Protein AF-A0A1F6EEG6-F1 (afdb_monomer_lite)

Foldseek 3Di:
DLVVVVVVLVVVQVPDDDPVVVLSVLVNVLSVLVVVLVVVLVVVVVVVVVVCVVVVNDAPFAQPDPVSLLVLLLVLLLNLLSVLVSVLSVLVNLLSVQVPDDDPDPSVVLSVLSVVLNVLSVVLSVVSNVVDPVSLVVVLVSLVSVLVSQLVSCVVQVNVLSNVLSVLSNVLSCQSRVPPSTPVSSCCNSVPSVVVSVVSVVCVVLADDPCVVVLVVLVVVLVVLLVVLLVQLVVLVVVQVPDLQDDPVSLVSNVVSLVSNVVSLVVSVVSLVVSLVVLVSYDDTPVSVLVNVVSVLVNVLSVLVNVLSVLVNVLSVLSNPDDSVDDDPVSVVVNVVSVVVSVVSVVVSVVSVVVSVVVVVVD

pLDDT: mean 73.33, std 17.27, range [27.5, 94.56]

Sequence (363 aa):
MLVAGFGYALAEVLTNPTNLFWVNVAMIVSNLSWVALGGFLIALFVKWRQKEDAENGQPKPIPDSPEDVDRMARQRNWILGFVLVIETIGSIEPWFLNNYTAGLTLINIAVIFDLLVHVAFAYIIFELFRGRKNVLPLLFYSVLVYAGGWILFNLLREHWVGALVALMLGSYFIYAIKAPLTRRNYRIAHFVLLPAYIILLSTYPLFDNGNIPELTKQENLAEQQFLNESGALNGAYVLFLQREAPGKREFDEIRSSIARRETKIAEIVSLVEQLQEEYKKQLPTVAQKKTLERMRYFLQIMQVHRAQAAKLEEMVAYAEKLNFNVLTDKQISDLQTLKEEIDAFNARITEIQFEQSKANVNE

Radius of gyration: 31.53 Å; chains: 1; bounding box: 67×41×102 Å

Organism: NCBI:txid1798505

Secondary structure (DSSP, 8-state):
-HHHHHHHHHHHHHH--STHHHHHHHHHHHHHHHHHHHHHHHHHHHHHHHHHHHTTT---SS-SSHHHHHHHHHHHHHHHHHHHHHHHHHTHHHHHHHTTT-SSSHHHHHHHHHHHHHHHHHHHHHHHHTT-GGGHHHHHHHHHHHHHHHHHHHHHTT-HHHHHHHHHHHHHHHHHHHS---HHHHHIIIIIIHHHHHHHHHHHHHHS-TTHHHHHHHHHHHHHHHHHHHHHHHHHHHHHHH-SS--HHHHHHHHHHHHHHHHHHHHHHHHHHHHHHHHHTSPP-HHHHHHHHHHHHHHHHHHHHHHHHHHHHHHHHHHTTS-TTS--HHHHHHHHHHHHHHHHHHHHHHHHHHHHHHHHH--

Structure (mmCIF, N/CA/C/O backbone):
data_AF-A0A1F6EEG6-F1
#
_entry.id   AF-A0A1F6EEG6-F1
#
loop_
_atom_site.group_PDB
_atom_site.id
_atom_site.type_symbol
_atom_site.label_atom_id
_atom_site.label_alt_id
_atom_site.label_comp_id
_atom_site.label_asym_id
_atom_site.label_entity_id
_atom_site.label_seq_id
_atom_site.pdbx_PDB_ins_code
_atom_site.Cartn_x
_atom_site.Cartn_y
_atom_site.Cartn_z
_atom_site.occupancy
_atom_site.B_iso_or_equiv
_atom_site.auth_seq_id
_atom_site.auth_comp_id
_atom_site.auth_asym_id
_atom_site.auth_atom_id
_atom_site.pdbx_PDB_model_num
ATOM 1 N N . MET A 1 1 ? -5.400 22.147 17.223 1.00 28.70 1 MET A N 1
ATOM 2 C CA . MET A 1 1 ? -5.031 21.023 16.334 1.00 28.70 1 MET A CA 1
ATOM 3 C C . MET A 1 1 ? -6.252 20.275 15.814 1.00 28.70 1 MET A C 1
ATOM 5 O O . MET A 1 1 ? -6.490 20.386 14.625 1.00 28.70 1 MET A O 1
ATOM 9 N N . LEU A 1 2 ? -7.081 19.635 16.650 1.00 27.50 2 LEU A N 1
ATOM 10 C CA . LEU A 1 2 ? -8.283 18.902 16.191 1.00 27.50 2 LEU A CA 1
ATOM 11 C C . LEU A 1 2 ? -9.266 19.748 15.357 1.00 27.50 2 LEU A C 1
ATOM 13 O O . LEU A 1 2 ? -9.700 19.321 14.297 1.00 27.50 2 LEU A O 1
ATOM 17 N N . VAL A 1 3 ? -9.545 20.984 15.779 1.00 29.20 3 VAL A N 1
ATOM 18 C CA . VAL A 1 3 ? -10.427 21.915 15.043 1.00 29.20 3 VAL A CA 1
ATOM 19 C C . VAL A 1 3 ? -9.822 22.362 13.701 1.00 29.20 3 VAL A C 1
ATOM 21 O O . VAL A 1 3 ? -10.546 22.566 12.735 1.00 29.20 3 VAL A O 1
ATOM 24 N N . ALA A 1 4 ? -8.493 22.470 13.619 1.00 28.23 4 ALA A N 1
ATOM 25 C CA . ALA A 1 4 ? -7.791 22.854 12.393 1.00 28.23 4 ALA A CA 1
ATOM 26 C C . ALA A 1 4 ? -7.695 21.683 11.398 1.00 28.23 4 ALA A C 1
ATOM 28 O O . ALA A 1 4 ? -7.895 21.886 10.206 1.00 28.23 4 ALA A O 1
ATOM 29 N N . GLY A 1 5 ? -7.477 20.459 11.894 1.00 28.83 5 GLY A N 1
ATOM 30 C CA . GLY A 1 5 ? -7.555 19.238 11.084 1.00 28.83 5 GLY A CA 1
ATOM 31 C C . GLY A 1 5 ? -8.966 18.993 10.541 1.00 28.83 5 GLY A C 1
ATOM 32 O O . GLY A 1 5 ? -9.124 18.671 9.370 1.00 28.83 5 GLY A O 1
ATOM 33 N N . PHE A 1 6 ? -9.998 19.254 11.352 1.00 34.47 6 PHE A N 1
ATOM 34 C CA . PHE A 1 6 ? -11.397 19.189 10.919 1.00 34.47 6 PHE A CA 1
ATOM 35 C C . PHE A 1 6 ? -11.723 20.235 9.842 1.00 34.47 6 PHE A C 1
ATOM 37 O O . PHE A 1 6 ? -12.388 19.920 8.862 1.00 34.47 6 PHE A O 1
ATOM 44 N N . GLY A 1 7 ? -11.222 21.467 9.990 1.00 29.17 7 GLY A N 1
ATOM 45 C CA . GLY A 1 7 ? -11.418 22.535 9.004 1.00 29.17 7 GLY A CA 1
ATOM 46 C C . GLY A 1 7 ? -10.752 22.259 7.651 1.00 29.17 7 GLY A C 1
ATOM 47 O O . GLY A 1 7 ? -11.331 22.589 6.620 1.00 29.17 7 GLY A O 1
ATOM 48 N N . TYR A 1 8 ? -9.578 21.620 7.649 1.00 35.69 8 TYR A N 1
ATOM 49 C CA . TYR A 1 8 ? -8.878 21.227 6.422 1.00 35.69 8 TYR A CA 1
ATOM 50 C C . TYR A 1 8 ? -9.636 20.127 5.667 1.00 35.69 8 TYR A C 1
ATOM 52 O O . TYR A 1 8 ? -9.958 20.303 4.493 1.00 35.69 8 TYR A O 1
ATOM 60 N N . ALA A 1 9 ? -10.031 19.059 6.370 1.00 36.59 9 ALA A N 1
ATOM 61 C CA . ALA A 1 9 ? -10.817 17.975 5.783 1.00 36.59 9 ALA A CA 1
ATOM 62 C C . ALA A 1 9 ? -12.167 18.479 5.238 1.00 36.59 9 ALA A C 1
ATOM 64 O O . ALA A 1 9 ? -12.561 18.128 4.134 1.00 36.59 9 ALA A O 1
ATOM 65 N N . LEU A 1 10 ? -12.861 19.373 5.956 1.00 36.72 10 LEU A N 1
ATOM 66 C CA . LEU A 1 10 ? -14.139 19.940 5.505 1.00 36.72 10 LEU A CA 1
ATOM 67 C C . LEU A 1 10 ? -14.005 20.766 4.208 1.00 36.72 10 LEU A C 1
ATOM 69 O O . LEU A 1 10 ? -14.910 20.757 3.374 1.00 36.72 10 LEU A O 1
ATOM 73 N N . ALA A 1 11 ? -12.887 21.476 4.028 1.00 38.81 11 ALA A N 1
ATOM 74 C CA . ALA A 1 11 ? -12.626 22.284 2.835 1.00 38.81 11 ALA A CA 1
ATOM 75 C C . ALA A 1 11 ? -12.329 21.423 1.592 1.00 38.81 11 ALA A C 1
ATOM 77 O O . ALA A 1 11 ? -12.753 21.756 0.483 1.00 38.81 11 ALA A O 1
ATOM 78 N N . GLU A 1 12 ? -11.659 20.289 1.781 1.00 38.59 12 GLU A N 1
ATOM 79 C CA . GLU A 1 12 ? -11.347 19.323 0.722 1.00 38.59 12 GLU A CA 1
ATOM 80 C C . GLU A 1 12 ? -12.613 18.609 0.204 1.00 38.59 12 GLU A C 1
ATOM 82 O O . GLU A 1 12 ? -12.804 18.418 -0.996 1.00 38.59 12 GLU A O 1
ATOM 87 N N . VAL A 1 13 ? -13.559 18.324 1.102 1.00 38.12 13 VAL A N 1
ATOM 88 C CA . VAL A 1 13 ? -14.849 17.675 0.800 1.00 38.12 13 VAL A CA 1
ATOM 89 C C . VAL A 1 13 ? -15.769 18.562 -0.041 1.00 38.12 13 VAL A C 1
ATOM 91 O O . VAL A 1 13 ? -16.472 18.077 -0.928 1.00 38.12 13 VAL A O 1
ATOM 94 N N . LEU A 1 14 ? -15.784 19.868 0.236 1.00 39.38 14 LEU A N 1
ATOM 95 C CA . LEU A 1 14 ? -16.650 20.835 -0.447 1.00 39.38 14 LEU A CA 1
ATOM 96 C C . LEU A 1 14 ? -16.173 21.176 -1.865 1.00 39.38 14 LEU A C 1
ATOM 98 O O . LEU A 1 14 ? -16.937 21.747 -2.641 1.00 39.38 14 LEU A O 1
ATOM 102 N N . THR A 1 15 ? -14.930 20.833 -2.208 1.00 37.44 15 THR A N 1
ATOM 103 C CA . THR A 1 15 ? -14.301 21.217 -3.478 1.00 37.44 15 THR A CA 1
ATOM 104 C C . THR A 1 15 ? -14.243 20.090 -4.518 1.00 37.44 15 THR A C 1
ATOM 106 O O . THR A 1 15 ? -14.040 20.398 -5.688 1.00 37.44 15 THR A O 1
ATOM 109 N N . ASN A 1 16 ? -14.510 18.822 -4.160 1.00 38.44 16 ASN A N 1
ATOM 110 C CA . ASN A 1 16 ? -14.535 17.687 -5.105 1.00 38.44 16 ASN A CA 1
ATOM 111 C C . ASN A 1 16 ? -15.662 16.658 -4.817 1.00 38.44 16 ASN A C 1
ATOM 113 O O . ASN A 1 16 ? -15.445 15.665 -4.118 1.00 38.44 16 ASN A O 1
ATOM 117 N N . PRO A 1 17 ? -16.874 16.832 -5.380 1.00 37.16 17 PRO A N 1
ATOM 118 C CA . PRO A 1 17 ? -18.020 15.968 -5.103 1.00 37.16 17 PRO A CA 1
ATOM 119 C C . PRO A 1 17 ? -18.090 14.779 -6.081 1.00 37.16 17 PRO A C 1
ATOM 121 O O . PRO A 1 17 ? -18.750 14.837 -7.113 1.00 37.16 17 PRO A O 1
ATOM 124 N N . THR A 1 18 ? -17.423 13.669 -5.767 1.00 42.00 18 THR A N 1
ATOM 125 C CA . THR A 1 18 ? -17.684 12.340 -6.384 1.00 42.00 18 THR A CA 1
ATOM 126 C C . THR A 1 18 ? -17.829 11.286 -5.278 1.00 42.00 18 THR A C 1
ATOM 128 O O . THR A 1 18 ? -18.012 11.698 -4.144 1.00 42.00 18 THR A O 1
ATOM 131 N N . ASN A 1 19 ? -17.802 9.964 -5.534 1.00 42.75 19 ASN A N 1
ATOM 132 C CA . ASN A 1 19 ? -17.974 8.867 -4.539 1.00 42.75 19 ASN A CA 1
ATOM 133 C C . ASN A 1 19 ? -17.243 9.058 -3.185 1.00 42.75 19 ASN A C 1
ATOM 135 O O . ASN A 1 19 ? -17.667 8.504 -2.171 1.00 42.75 19 ASN A O 1
ATOM 139 N N . LEU A 1 20 ? -16.215 9.906 -3.155 1.00 42.19 20 LEU A N 1
ATOM 140 C CA . LEU A 1 20 ? -15.644 10.534 -1.965 1.00 42.19 20 LEU A CA 1
ATOM 141 C C . LEU A 1 20 ? -16.673 11.163 -1.007 1.00 42.19 20 LEU A C 1
ATOM 143 O O . LEU A 1 20 ? -16.410 11.178 0.177 1.00 42.19 20 LEU A O 1
ATOM 147 N N . PHE A 1 21 ? -17.850 11.632 -1.433 1.00 44.16 21 PHE A N 1
ATOM 148 C CA . PHE A 1 21 ? -18.864 12.225 -0.551 1.00 44.16 21 PHE A CA 1
ATOM 149 C C . PHE A 1 21 ? -19.326 11.251 0.539 1.00 44.16 21 PHE A C 1
ATOM 151 O O . PHE A 1 21 ? -19.406 11.639 1.697 1.00 44.16 21 PHE A O 1
ATOM 158 N N . TRP A 1 22 ? -19.583 9.984 0.204 1.00 42.81 22 TRP A N 1
ATOM 159 C CA . TRP A 1 22 ? -19.998 8.983 1.193 1.00 42.81 22 TRP A CA 1
ATOM 160 C C . TRP A 1 22 ? -18.848 8.564 2.114 1.00 42.81 22 TRP A C 1
ATOM 162 O O . TRP A 1 22 ? -19.065 8.410 3.313 1.00 42.81 22 TRP A O 1
ATOM 172 N N . VAL A 1 23 ? -17.629 8.465 1.575 1.00 45.38 23 VAL A N 1
ATOM 173 C CA . VAL A 1 23 ? -16.384 8.244 2.338 1.00 45.38 23 VAL A CA 1
ATOM 174 C C . VAL A 1 23 ? -16.146 9.405 3.314 1.00 45.38 23 VAL A C 1
ATOM 176 O O . VAL A 1 23 ? -15.914 9.208 4.500 1.00 45.38 23 VAL A O 1
ATOM 179 N N . ASN A 1 24 ? -16.337 10.630 2.840 1.00 47.00 24 ASN A N 1
ATOM 180 C CA . ASN A 1 24 ? -16.204 11.867 3.593 1.00 47.00 24 ASN A CA 1
ATOM 181 C C . ASN A 1 24 ? -17.287 12.013 4.664 1.00 47.00 24 ASN A C 1
ATOM 183 O O . ASN A 1 24 ? -16.988 12.413 5.783 1.00 47.00 24 ASN A O 1
ATOM 187 N N . VAL A 1 25 ? -18.539 11.658 4.364 1.00 50.31 25 VAL A N 1
ATOM 188 C CA . VAL A 1 25 ? -19.616 11.599 5.360 1.00 50.31 25 VAL A CA 1
ATOM 189 C C . VAL A 1 25 ? -19.295 10.545 6.420 1.00 50.31 25 VAL A C 1
ATOM 191 O O . VAL A 1 25 ? -19.444 10.838 7.604 1.00 50.31 25 VAL A O 1
ATOM 194 N N . ALA A 1 26 ? -18.801 9.364 6.039 1.00 49.28 26 ALA A N 1
ATOM 195 C CA . ALA A 1 26 ? -18.382 8.333 6.990 1.00 49.28 26 ALA A CA 1
ATOM 196 C C . ALA A 1 26 ? -17.240 8.826 7.901 1.00 49.28 26 ALA A C 1
ATOM 198 O O . ALA A 1 26 ? -17.355 8.720 9.124 1.00 49.28 26 ALA A O 1
ATOM 199 N N . MET A 1 27 ? -16.212 9.474 7.341 1.00 49.91 27 MET A N 1
ATOM 200 C CA . MET A 1 27 ? -15.134 10.113 8.106 1.00 49.91 27 MET A CA 1
ATOM 201 C C . MET A 1 27 ? -15.651 11.206 9.048 1.00 49.91 27 MET A C 1
ATOM 203 O O . MET A 1 27 ? -15.312 11.226 10.231 1.00 49.91 27 MET A O 1
ATOM 207 N N . ILE A 1 28 ? -16.487 12.125 8.554 1.00 50.16 28 ILE A N 1
ATOM 208 C CA . ILE A 1 28 ? -17.012 13.253 9.337 1.00 50.16 28 ILE A CA 1
ATOM 209 C C . ILE A 1 28 ? -17.891 12.749 10.484 1.00 50.16 28 ILE A C 1
ATOM 211 O O . ILE A 1 28 ? -17.732 13.200 11.618 1.00 50.16 28 ILE A O 1
ATOM 215 N N . VAL A 1 29 ? -18.796 11.805 10.221 1.00 53.69 29 VAL A N 1
ATOM 216 C CA . VAL A 1 29 ? -19.694 11.248 11.241 1.00 53.69 29 VAL A CA 1
ATOM 217 C C . VAL A 1 29 ? -18.909 10.422 12.264 1.00 53.69 29 VAL A C 1
ATOM 219 O O . VAL A 1 29 ? -19.187 10.535 13.461 1.00 53.69 29 VAL A O 1
ATOM 222 N N . SER A 1 30 ? -17.897 9.660 11.836 1.00 52.41 30 SER A N 1
ATOM 223 C CA . SER A 1 30 ? -16.982 8.945 12.737 1.00 52.41 30 SER A CA 1
ATOM 224 C C . SER A 1 30 ? -16.237 9.921 13.652 1.00 52.41 30 SER A C 1
ATOM 226 O O . SER A 1 30 ? -16.311 9.818 14.877 1.00 52.41 30 SER A O 1
ATOM 228 N N . ASN A 1 31 ? -15.616 10.955 13.080 1.00 52.62 31 ASN A N 1
ATOM 229 C CA . ASN A 1 31 ? -14.869 11.971 13.821 1.00 52.62 31 ASN A CA 1
ATOM 230 C C . ASN A 1 31 ? -15.755 12.770 14.791 1.00 52.62 31 ASN A C 1
ATOM 232 O O . ASN A 1 31 ? -15.364 13.019 15.932 1.00 52.62 31 ASN A O 1
ATOM 236 N N . LEU A 1 32 ? -16.974 13.137 14.385 1.00 55.56 32 LEU A N 1
ATOM 237 C CA . LEU A 1 32 ? -17.944 13.789 15.270 1.00 55.56 32 LEU A CA 1
ATOM 238 C C . LEU A 1 32 ? -18.392 12.861 16.406 1.00 55.56 32 LEU A C 1
ATOM 240 O O . LEU A 1 32 ? -18.535 13.318 17.541 1.00 55.56 32 LEU A O 1
ATOM 244 N N . SER A 1 33 ? -18.559 11.566 16.131 1.00 56.06 33 SER A N 1
ATOM 245 C CA . SER A 1 33 ? -18.891 10.557 17.146 1.00 56.06 33 SER A CA 1
ATOM 246 C C . SER A 1 33 ? -17.751 10.374 18.153 1.00 56.06 33 SER A C 1
ATOM 248 O O . SER A 1 33 ? -18.005 10.303 19.356 1.00 56.06 33 SER A O 1
ATOM 250 N N . TRP A 1 34 ? -16.497 10.404 17.692 1.00 56.31 34 TRP A N 1
ATOM 251 C CA . TRP A 1 34 ? -15.300 10.414 18.538 1.00 56.31 34 TRP A CA 1
ATOM 252 C C . TRP A 1 34 ? -15.230 11.635 19.453 1.00 56.31 34 TRP A C 1
ATOM 254 O O . TRP A 1 34 ? -14.998 11.498 20.656 1.00 56.31 34 TRP A O 1
ATOM 264 N N . VAL A 1 35 ? -15.471 12.830 18.908 1.00 55.94 35 VAL A N 1
ATOM 265 C CA . VAL A 1 35 ? -15.499 14.075 19.689 1.00 55.94 35 VAL A CA 1
ATOM 266 C C . VAL A 1 35 ? -16.639 14.052 20.710 1.00 55.94 35 VAL A C 1
ATOM 268 O O . VAL A 1 35 ? -16.431 14.419 21.869 1.00 55.94 35 VAL A O 1
ATOM 271 N N . ALA A 1 36 ? -17.823 13.574 20.319 1.00 58.09 36 ALA A N 1
ATOM 272 C CA . ALA A 1 36 ? -18.971 13.445 21.211 1.00 58.09 36 ALA A CA 1
ATOM 273 C C . ALA A 1 36 ? -18.713 12.440 22.346 1.00 58.09 36 ALA A C 1
ATOM 275 O O . ALA A 1 36 ? -18.984 12.756 23.508 1.00 58.09 36 ALA A O 1
ATOM 276 N N . LEU A 1 37 ? -18.132 11.268 22.050 1.00 62.28 37 LEU A N 1
ATOM 277 C CA . LEU A 1 37 ? -17.739 10.296 23.074 1.00 62.28 37 LEU A CA 1
ATOM 278 C C . LEU A 1 37 ? -16.652 10.866 23.991 1.00 62.28 37 LEU A C 1
ATOM 280 O O . LEU A 1 37 ? -16.767 10.747 25.209 1.00 62.28 37 LEU A O 1
ATOM 284 N N . GLY A 1 38 ? -15.629 11.518 23.437 1.00 57.16 38 GLY A N 1
ATOM 285 C CA . GLY A 1 38 ? -14.575 12.167 24.216 1.00 57.16 38 GLY A CA 1
ATOM 286 C C . GLY A 1 38 ? -15.141 13.206 25.185 1.00 57.16 38 GLY A C 1
ATOM 287 O O . GLY A 1 38 ? -14.856 13.160 26.382 1.00 57.16 38 GLY A O 1
ATOM 288 N N . GLY A 1 39 ? -16.024 14.086 24.702 1.00 60.88 39 GLY A N 1
ATOM 289 C CA . GLY A 1 39 ? -16.729 15.064 25.533 1.00 60.88 39 GLY A CA 1
ATOM 290 C C . GLY A 1 39 ? -17.593 14.413 26.617 1.00 60.88 39 GLY A C 1
ATOM 291 O O . GLY A 1 39 ? -17.564 14.841 27.772 1.00 60.88 39 GLY A O 1
ATOM 292 N N . PHE A 1 40 ? -18.308 13.336 26.283 1.00 64.38 40 PHE A N 1
ATOM 293 C CA . PHE A 1 40 ? -19.120 12.574 27.233 1.00 64.38 40 PHE A CA 1
ATOM 294 C C . PHE A 1 40 ? -18.275 11.902 28.329 1.00 64.38 40 PHE A C 1
ATOM 296 O O . PHE A 1 40 ? -18.611 11.998 29.513 1.00 64.38 40 PHE A O 1
ATOM 303 N N . LEU A 1 41 ? -17.153 11.272 27.968 1.00 61.31 41 LEU A N 1
ATOM 304 C CA . LEU A 1 41 ? -16.229 10.640 28.915 1.00 61.31 41 LEU A CA 1
ATOM 305 C C . LEU A 1 41 ? -15.556 11.674 29.828 1.00 61.31 41 LEU A C 1
ATOM 307 O O . LEU A 1 41 ? -15.469 11.444 31.035 1.00 61.31 41 LEU A O 1
ATOM 311 N N . ILE A 1 42 ? -15.150 12.830 29.290 1.00 65.56 42 ILE A N 1
ATOM 312 C CA . ILE A 1 42 ? -14.600 13.945 30.078 1.00 65.56 42 ILE A CA 1
ATOM 313 C C . ILE A 1 42 ? -15.655 14.484 31.050 1.00 65.56 42 ILE A C 1
ATOM 315 O O . ILE A 1 42 ? -15.360 14.666 32.230 1.00 65.56 42 ILE A O 1
ATOM 319 N N . ALA A 1 43 ? -16.896 14.688 30.601 1.00 66.06 43 ALA A N 1
ATOM 320 C CA . ALA A 1 43 ? -17.981 15.149 31.465 1.00 66.06 43 ALA A CA 1
ATOM 321 C C . ALA A 1 43 ? -18.271 14.157 32.606 1.00 66.06 43 ALA A C 1
ATOM 323 O O . ALA A 1 43 ? -18.454 14.567 33.757 1.00 66.06 43 ALA A O 1
ATOM 324 N N . LEU A 1 44 ? -18.267 12.850 32.313 1.00 65.31 44 LEU A N 1
ATOM 325 C CA . LEU A 1 44 ? -18.391 11.803 33.329 1.00 65.31 44 LEU A CA 1
ATOM 326 C C . LEU A 1 44 ? -17.216 11.816 34.310 1.00 65.31 44 LEU A C 1
ATOM 328 O O . LEU A 1 44 ? -17.446 11.737 35.517 1.00 65.31 44 LEU A O 1
ATOM 332 N N . PHE A 1 45 ? -15.987 11.949 33.812 1.00 64.88 45 PHE A N 1
ATOM 333 C CA . PHE A 1 45 ? -14.780 12.013 34.631 1.00 64.88 45 PHE A CA 1
ATOM 334 C C . PHE A 1 45 ? -14.779 13.233 35.560 1.00 64.88 45 PHE A C 1
ATOM 336 O O . PHE A 1 45 ? -14.550 13.081 36.755 1.00 64.88 45 PHE A O 1
ATOM 343 N N . VAL A 1 46 ? -15.102 14.428 35.055 1.00 70.50 46 VAL A N 1
ATOM 344 C CA . VAL A 1 46 ? -15.154 15.667 35.853 1.00 70.50 46 VAL A CA 1
ATOM 345 C C . VAL A 1 46 ? -16.222 15.574 36.940 1.00 70.50 46 VAL A C 1
ATOM 347 O O . VAL A 1 46 ? -15.934 15.829 38.109 1.00 70.50 46 VAL A O 1
ATOM 350 N N . LYS A 1 47 ? -17.440 15.148 36.584 1.00 70.06 47 LYS A N 1
ATOM 351 C CA . LYS A 1 47 ? -18.543 14.976 37.543 1.00 70.06 47 LYS A CA 1
ATOM 352 C C . LYS A 1 47 ? -18.216 13.941 38.618 1.00 70.06 47 LYS A C 1
ATOM 354 O O . LYS A 1 47 ? -18.698 14.030 39.745 1.00 70.06 47 LYS A O 1
ATOM 359 N N . TRP A 1 48 ? -17.433 12.932 38.260 1.00 65.50 48 TRP A N 1
ATOM 360 C CA . TRP A 1 48 ? -16.972 11.914 39.187 1.00 65.50 48 TRP A CA 1
ATOM 361 C C . TRP A 1 48 ? -15.847 12.430 40.098 1.00 65.50 48 TRP A C 1
ATOM 363 O O . TRP A 1 48 ? -15.951 12.261 41.310 1.00 65.50 48 TRP A O 1
ATOM 373 N N . ARG A 1 49 ? -14.841 13.122 39.553 1.00 66.56 49 ARG A N 1
ATOM 374 C CA . ARG A 1 49 ? -13.739 13.722 40.319 1.00 66.56 49 ARG A CA 1
ATOM 375 C C . ARG A 1 49 ? -14.255 14.705 41.369 1.00 66.56 49 ARG A C 1
ATOM 377 O O . ARG A 1 49 ? -13.883 14.602 42.525 1.00 66.56 49 ARG A O 1
ATOM 384 N N . GLN A 1 50 ? -15.235 15.535 41.006 1.00 69.69 50 GLN A N 1
ATOM 385 C CA . GLN A 1 50 ? -15.929 16.423 41.947 1.00 69.69 50 GLN A CA 1
ATOM 386 C C . GLN A 1 50 ? -16.585 15.680 43.123 1.00 69.69 50 GLN A C 1
ATOM 388 O O . GLN A 1 50 ? -16.628 16.203 44.232 1.00 69.69 50 GLN A O 1
ATOM 393 N N . LYS A 1 51 ? -17.111 14.467 42.902 1.00 65.81 51 LYS A N 1
ATOM 394 C CA . LYS A 1 51 ? -17.681 13.643 43.979 1.00 65.81 51 LYS A CA 1
ATOM 395 C C . LYS A 1 51 ? -16.613 12.980 44.839 1.00 65.81 51 LYS A C 1
ATOM 397 O O . LYS A 1 51 ? -16.820 12.843 46.034 1.00 65.81 51 LYS A O 1
ATOM 402 N N . GLU A 1 52 ? -15.502 12.559 44.247 1.00 63.00 52 GLU A N 1
ATOM 403 C CA . GLU A 1 52 ? -14.395 11.949 44.986 1.00 63.00 52 GLU A CA 1
ATOM 404 C C . GLU A 1 52 ? -13.644 12.978 45.841 1.00 63.00 52 GLU A C 1
ATOM 406 O O . GLU A 1 52 ? -13.335 12.696 46.998 1.00 63.00 52 GLU A O 1
ATOM 411 N N . ASP A 1 53 ? -13.454 14.190 45.316 1.00 61.59 53 ASP A N 1
ATOM 412 C CA . ASP A 1 53 ? -12.921 15.332 46.063 1.00 61.59 53 ASP A CA 1
ATOM 413 C C . ASP A 1 53 ? -13.848 15.705 47.239 1.00 61.59 53 ASP A C 1
ATOM 415 O O . ASP A 1 53 ? -13.374 16.048 48.319 1.00 61.59 53 ASP A O 1
ATOM 419 N N . ALA A 1 54 ? -15.171 15.562 47.073 1.00 66.06 54 ALA A N 1
ATOM 420 C CA . ALA A 1 54 ? -16.152 15.759 48.146 1.00 66.06 54 ALA A CA 1
ATOM 421 C C . ALA A 1 54 ? -16.197 14.609 49.179 1.00 66.06 54 ALA A C 1
ATOM 423 O O . ALA A 1 54 ? -16.674 14.809 50.295 1.00 66.06 54 ALA A O 1
ATOM 424 N N . GLU A 1 55 ? -15.705 13.416 48.831 1.00 62.88 55 GLU A N 1
ATOM 425 C CA . GLU A 1 55 ? -15.676 12.213 49.682 1.00 62.88 55 GLU A CA 1
ATOM 426 C C . GLU A 1 55 ? -14.263 11.922 50.252 1.00 62.88 55 GLU A C 1
ATOM 428 O O . GLU A 1 55 ? -13.980 10.800 50.675 1.00 62.88 55 GLU A O 1
ATOM 433 N N . ASN A 1 56 ? -13.368 12.921 50.296 1.00 59.78 56 ASN A N 1
ATOM 434 C CA . ASN A 1 56 ? -11.984 12.812 50.798 1.00 59.78 56 ASN A CA 1
ATOM 435 C C . ASN A 1 56 ? -11.131 11.733 50.097 1.00 59.78 56 ASN A C 1
ATOM 437 O O . ASN A 1 56 ? -10.284 11.087 50.718 1.00 59.78 56 ASN A O 1
ATOM 441 N N . GLY A 1 57 ? -11.330 11.523 48.793 1.00 56.47 57 GLY A N 1
ATOM 442 C CA . GLY A 1 57 ? -10.413 10.728 47.975 1.00 56.47 57 GLY A CA 1
ATOM 443 C C . GLY A 1 57 ? -10.432 9.217 48.225 1.00 56.47 57 GLY A C 1
ATOM 444 O O . GLY A 1 57 ? -9.591 8.517 47.663 1.00 56.47 57 GLY A O 1
ATOM 445 N N . GLN A 1 58 ? -11.356 8.687 49.039 1.00 54.19 58 GLN A N 1
ATOM 446 C CA . GLN A 1 58 ? -11.491 7.242 49.238 1.00 54.19 58 GLN A CA 1
ATOM 447 C C . GLN A 1 58 ? -12.591 6.661 48.339 1.00 54.19 58 GLN A C 1
ATOM 449 O O . GLN A 1 58 ? -13.780 6.877 48.585 1.00 54.19 58 GLN A O 1
ATOM 454 N N . PRO A 1 59 ? -12.236 5.866 47.311 1.00 56.88 59 PRO A N 1
ATOM 455 C CA . PRO A 1 59 ? -13.215 5.172 46.495 1.00 56.88 59 PRO A CA 1
ATOM 456 C C . PRO A 1 59 ? -13.992 4.193 47.365 1.00 56.88 59 PRO A C 1
ATOM 458 O O . PRO A 1 59 ? -13.439 3.177 47.785 1.00 56.88 59 PRO A O 1
ATOM 461 N N . LYS A 1 60 ? -15.289 4.418 47.585 1.00 62.31 60 LYS A N 1
ATOM 462 C CA . LYS A 1 60 ? -16.129 3.339 48.112 1.00 62.31 60 LYS A CA 1
ATOM 463 C C . LYS A 1 60 ? -16.145 2.196 47.093 1.00 62.31 60 LYS A C 1
ATOM 465 O O . LYS A 1 60 ? -16.562 2.417 45.953 1.00 62.31 60 LYS A O 1
ATOM 470 N N . PRO A 1 61 ? -15.681 0.984 47.444 1.00 59.31 61 PRO A N 1
ATOM 471 C CA . PRO A 1 61 ? -15.612 -0.119 46.492 1.00 59.31 61 PRO A CA 1
ATOM 472 C C . PRO A 1 61 ? -17.006 -0.654 46.144 1.00 59.31 61 PRO A C 1
ATOM 474 O O . PRO A 1 61 ? -17.208 -1.153 45.040 1.00 59.31 61 PRO A O 1
ATOM 477 N N . ILE A 1 62 ? -17.976 -0.509 47.047 1.00 66.81 62 ILE A N 1
ATOM 478 C CA . ILE A 1 62 ? -19.335 -1.040 46.915 1.00 66.81 62 ILE A CA 1
ATOM 479 C C . ILE A 1 62 ? -20.280 0.104 46.494 1.00 66.81 62 ILE A C 1
ATOM 481 O O . ILE A 1 62 ? -20.104 1.230 46.963 1.00 66.81 62 ILE A O 1
ATOM 485 N N . PRO A 1 63 ? -21.241 -0.138 45.584 1.00 68.94 63 PRO A N 1
ATOM 486 C CA . PRO A 1 63 ? -22.301 0.825 45.290 1.00 68.94 63 PRO A CA 1
ATOM 487 C C . PRO A 1 63 ? -23.110 1.155 46.553 1.00 68.94 63 PRO A C 1
ATOM 489 O O . PRO A 1 63 ? -23.385 0.276 47.366 1.00 68.94 63 PRO A O 1
ATOM 492 N N . ASP A 1 64 ? -23.495 2.421 46.712 1.00 68.31 64 ASP A N 1
ATOM 493 C CA . ASP A 1 64 ? -24.116 2.906 47.958 1.00 68.31 64 ASP A CA 1
ATOM 494 C C . ASP A 1 64 ? -25.583 2.445 48.113 1.00 68.31 64 ASP A C 1
ATOM 496 O O . ASP A 1 64 ? -26.125 2.473 49.216 1.00 68.31 64 ASP A O 1
ATOM 500 N N . SER A 1 65 ? -26.244 2.029 47.023 1.00 76.25 65 SER A N 1
ATOM 501 C CA . SER A 1 65 ? -27.636 1.554 47.022 1.00 76.25 65 SER A CA 1
ATOM 502 C C . SER A 1 65 ? -27.975 0.723 45.768 1.00 76.25 65 SER A C 1
ATOM 504 O O . SER A 1 65 ? -27.254 0.793 44.767 1.00 76.25 65 SER A O 1
ATOM 506 N N . PRO A 1 66 ? -29.095 -0.031 45.758 1.00 77.94 66 PRO A N 1
ATOM 507 C CA . PRO A 1 66 ? -29.609 -0.680 44.545 1.00 77.94 66 PRO A CA 1
ATOM 508 C C . PRO A 1 66 ? -29.861 0.303 43.389 1.00 77.94 66 PRO A C 1
ATOM 510 O O . PRO A 1 66 ? -29.597 -0.009 42.229 1.00 77.94 66 PRO A O 1
ATOM 513 N N . GLU A 1 67 ? -30.293 1.527 43.698 1.00 80.38 67 GLU A N 1
ATOM 514 C CA . GLU A 1 67 ? -30.481 2.593 42.707 1.00 80.38 67 GLU A CA 1
ATOM 515 C C . GLU A 1 67 ? -29.150 3.044 42.083 1.00 80.38 67 GLU A C 1
ATOM 517 O O . GLU A 1 67 ? -29.096 3.375 40.894 1.00 80.38 67 GLU A O 1
ATOM 522 N N . ASP A 1 68 ? -28.060 3.029 42.859 1.00 77.56 68 ASP A N 1
ATOM 523 C CA . ASP A 1 68 ? -26.709 3.307 42.366 1.00 77.56 68 ASP A CA 1
ATOM 524 C C . ASP A 1 68 ? -26.245 2.217 41.390 1.00 77.56 68 ASP A C 1
ATOM 526 O O . ASP A 1 68 ? -25.724 2.531 40.318 1.00 77.56 68 ASP A O 1
ATOM 530 N N . VAL A 1 69 ? -26.530 0.944 41.694 1.00 80.44 69 VAL A N 1
ATOM 531 C CA . VAL A 1 69 ? -26.270 -0.190 40.789 1.00 80.44 69 VAL A CA 1
ATOM 532 C C . VAL A 1 69 ? -27.012 -0.013 39.464 1.00 80.44 69 VAL A C 1
ATOM 534 O O . VAL A 1 69 ? -26.403 -0.127 38.399 1.00 80.44 69 VAL A O 1
ATOM 537 N N . ASP A 1 70 ? -28.305 0.319 39.497 1.00 82.56 70 ASP A N 1
ATOM 538 C CA . ASP A 1 70 ? -29.100 0.519 38.280 1.00 82.56 70 ASP A CA 1
ATOM 539 C C . ASP A 1 70 ? -28.678 1.772 37.495 1.00 82.56 70 ASP A C 1
ATOM 541 O O . ASP A 1 70 ? -28.735 1.795 36.259 1.00 82.56 70 ASP A O 1
ATOM 545 N N . ARG A 1 71 ? -28.219 2.830 38.176 1.00 82.00 71 ARG A N 1
ATOM 546 C CA . ARG A 1 71 ? -27.630 4.006 37.520 1.00 82.00 71 ARG A CA 1
ATOM 547 C C . ARG A 1 71 ? -26.322 3.648 36.818 1.00 82.00 71 ARG A C 1
ATOM 549 O O . ARG A 1 71 ? -26.168 3.974 35.642 1.00 82.00 71 ARG A O 1
ATOM 556 N N . MET A 1 72 ? -25.411 2.961 37.504 1.00 83.44 72 MET A N 1
ATOM 557 C CA . MET A 1 72 ? -24.137 2.514 36.935 1.00 83.44 72 MET A CA 1
ATOM 558 C C . MET A 1 72 ? -24.348 1.544 35.769 1.00 83.44 72 MET A C 1
ATOM 560 O O . MET A 1 72 ? -23.657 1.640 34.757 1.00 83.44 72 MET A O 1
ATOM 564 N N . ALA A 1 73 ? -25.329 0.644 35.870 1.00 84.75 73 ALA A N 1
ATOM 565 C CA . ALA A 1 73 ? -25.661 -0.293 34.803 1.00 84.75 73 ALA A CA 1
ATOM 566 C C . ALA A 1 73 ? -26.153 0.437 33.546 1.00 84.75 73 ALA A C 1
ATOM 568 O O . ALA A 1 73 ? -25.711 0.117 32.442 1.00 84.75 73 ALA A O 1
ATOM 569 N N . ARG A 1 74 ? -27.014 1.453 33.706 1.00 84.31 74 ARG A N 1
ATOM 570 C CA . ARG A 1 74 ? -27.456 2.310 32.595 1.00 84.31 74 ARG A CA 1
ATOM 571 C C . ARG A 1 74 ? -26.289 3.068 31.974 1.00 84.31 74 ARG A C 1
ATOM 573 O O . ARG A 1 74 ? -26.142 3.033 30.759 1.00 84.31 74 ARG A O 1
ATOM 580 N N . GLN A 1 75 ? -25.438 3.692 32.786 1.00 83.56 75 GLN A N 1
ATOM 581 C CA . GLN A 1 75 ? -24.270 4.422 32.283 1.00 83.56 75 GLN A CA 1
ATOM 582 C C . GLN A 1 75 ? -23.305 3.511 31.519 1.00 83.56 75 GLN A C 1
ATOM 584 O O . GLN A 1 75 ? -22.914 3.854 30.409 1.00 83.56 75 GLN A O 1
ATOM 589 N N . ARG A 1 76 ? -22.995 2.321 32.052 1.00 88.06 76 ARG A N 1
ATOM 590 C CA . ARG A 1 76 ? -22.196 1.314 31.342 1.00 88.06 76 ARG A CA 1
ATOM 591 C C . ARG A 1 76 ? -22.826 0.973 29.994 1.00 88.06 76 ARG A C 1
ATOM 593 O O . ARG A 1 76 ? -22.135 1.004 28.988 1.00 88.06 76 ARG A O 1
ATOM 600 N N . ASN A 1 77 ? -24.119 0.644 29.963 1.00 87.44 77 ASN A N 1
ATOM 601 C CA . ASN A 1 77 ? -24.787 0.251 28.720 1.00 87.44 77 ASN A CA 1
ATOM 602 C C . ASN A 1 77 ? -24.741 1.371 27.668 1.00 87.44 77 ASN A C 1
ATOM 604 O O . ASN A 1 77 ? -24.517 1.088 26.496 1.00 87.44 77 ASN A O 1
ATOM 608 N N . TRP A 1 78 ? -24.887 2.628 28.094 1.00 84.00 78 TRP A N 1
ATOM 609 C CA . TRP A 1 78 ? -24.724 3.795 27.228 1.00 84.00 78 TRP A CA 1
ATOM 610 C C . TRP A 1 78 ? -23.296 3.933 26.689 1.00 84.00 78 TRP A C 1
ATOM 612 O O . TRP A 1 78 ? -23.131 4.151 25.493 1.00 84.00 78 TRP A O 1
ATOM 622 N N . ILE A 1 79 ? -22.270 3.768 27.533 1.00 83.81 79 ILE A N 1
ATOM 623 C CA . ILE A 1 79 ? -20.870 3.837 27.085 1.00 83.81 79 ILE A CA 1
ATOM 624 C C . ILE A 1 79 ? -20.565 2.707 26.096 1.00 83.81 79 ILE A C 1
ATOM 626 O O . ILE A 1 79 ? -20.037 2.976 25.023 1.00 83.81 79 ILE A O 1
ATOM 630 N N . LEU A 1 80 ? -20.956 1.466 26.409 1.00 87.75 80 LEU A N 1
ATOM 631 C CA . LEU A 1 80 ? -20.794 0.324 25.502 1.00 87.75 80 LEU A CA 1
ATOM 632 C C . LEU A 1 80 ? -21.497 0.569 24.160 1.00 87.75 80 LEU A C 1
ATOM 634 O O . LEU A 1 80 ? -20.923 0.287 23.114 1.00 87.75 80 LEU A O 1
ATOM 638 N N . GLY A 1 81 ? -22.712 1.127 24.188 1.00 84.25 81 GLY A N 1
ATOM 639 C CA . GLY A 1 81 ? -23.460 1.489 22.984 1.00 84.25 81 GLY A CA 1
ATOM 640 C C . GLY A 1 81 ? -22.718 2.511 22.125 1.00 84.25 81 GLY A C 1
ATOM 641 O O . GLY A 1 81 ? -22.579 2.302 20.926 1.00 84.25 81 GLY A O 1
ATOM 642 N N . PHE A 1 82 ? -22.177 3.572 22.727 1.00 80.56 82 PHE A N 1
ATOM 643 C CA . PHE A 1 82 ? -21.386 4.566 21.997 1.00 80.56 82 PHE A CA 1
ATOM 644 C C . PHE A 1 82 ? -20.087 4.001 21.416 1.00 80.56 82 PHE A C 1
ATOM 646 O O . PHE A 1 82 ? -19.753 4.331 20.282 1.00 80.56 82 PHE A O 1
ATOM 653 N N . VAL A 1 83 ? -19.372 3.145 22.154 1.00 81.75 83 VAL A N 1
ATOM 654 C CA . VAL A 1 83 ? -18.160 2.489 21.634 1.00 81.75 83 VAL A CA 1
ATOM 655 C C . VAL A 1 83 ? -18.503 1.651 20.401 1.00 81.75 83 VAL A C 1
ATOM 657 O O . VAL A 1 83 ? -17.842 1.782 19.381 1.00 81.75 83 VAL A O 1
ATOM 660 N N . LEU A 1 84 ? -19.586 0.869 20.442 1.00 82.38 84 LEU A N 1
ATOM 661 C CA . LEU A 1 84 ? -20.032 0.081 19.286 1.00 82.38 84 LEU A CA 1
ATOM 662 C C . LEU A 1 84 ? -20.477 0.943 18.101 1.00 82.38 84 LEU A C 1
ATOM 664 O O . LEU A 1 84 ? -20.233 0.563 16.961 1.00 82.38 84 LEU A O 1
ATOM 668 N N . VAL A 1 85 ? -21.131 2.085 18.344 1.00 76.44 85 VAL A N 1
ATOM 669 C CA . VAL A 1 85 ? -21.485 3.039 17.277 1.00 76.44 85 VAL A CA 1
ATOM 670 C C . VAL A 1 85 ? -20.226 3.524 16.565 1.00 76.44 85 VAL A C 1
ATOM 672 O O . VAL A 1 85 ? -20.204 3.566 15.341 1.00 76.44 85 VAL A O 1
ATOM 675 N N . ILE A 1 86 ? -19.176 3.847 17.317 1.00 73.50 86 ILE A N 1
ATOM 676 C CA . ILE A 1 86 ? -17.903 4.293 16.753 1.00 73.50 86 ILE A CA 1
ATOM 677 C C . ILE A 1 86 ? -17.231 3.187 15.946 1.00 73.50 86 ILE A C 1
ATOM 679 O O . ILE A 1 86 ? -16.839 3.452 14.816 1.00 73.50 86 ILE A O 1
ATOM 683 N N . GLU A 1 87 ? -17.160 1.962 16.475 1.00 74.38 87 GLU A N 1
ATOM 684 C CA . GLU A 1 87 ? -16.654 0.811 15.711 1.00 74.38 87 GLU A CA 1
ATOM 685 C C . GLU A 1 87 ? -17.437 0.632 14.404 1.00 74.38 87 GLU A C 1
ATOM 687 O O . GLU A 1 87 ? -16.850 0.512 13.334 1.00 74.38 87 GLU A O 1
ATOM 692 N N . THR A 1 88 ? -18.770 0.717 14.480 1.00 70.38 88 THR A N 1
ATOM 693 C CA . THR A 1 88 ? -19.658 0.491 13.333 1.00 70.38 88 THR A CA 1
ATOM 694 C C . THR A 1 88 ? -19.571 1.570 12.269 1.00 70.38 88 THR A C 1
ATOM 696 O O . THR A 1 88 ? -19.748 1.278 11.094 1.00 70.38 88 THR A O 1
ATOM 699 N N . ILE A 1 89 ? -19.335 2.822 12.654 1.00 65.12 89 ILE A N 1
ATOM 700 C CA . ILE A 1 89 ? -19.198 3.924 11.698 1.00 65.12 89 ILE A CA 1
ATOM 701 C C . ILE A 1 89 ? -17.761 3.995 11.165 1.00 65.12 89 ILE A C 1
ATOM 703 O O . ILE A 1 89 ? -17.563 4.270 9.983 1.00 65.12 89 ILE A O 1
ATOM 707 N N . GLY A 1 90 ? -16.765 3.708 12.006 1.00 60.81 90 GLY A N 1
ATOM 708 C CA . GLY A 1 90 ? -15.352 3.688 11.629 1.00 60.81 90 GLY A CA 1
ATOM 709 C C . GLY A 1 90 ? -14.997 2.589 10.622 1.00 60.81 90 GLY A C 1
ATOM 710 O O . GLY A 1 90 ? -14.099 2.785 9.810 1.00 60.81 90 GLY A O 1
ATOM 711 N N . SER A 1 91 ? -15.727 1.471 10.607 1.00 61.88 91 SER A N 1
ATOM 712 C CA . SER A 1 91 ? -15.523 0.366 9.655 1.00 61.88 91 SER A CA 1
ATOM 713 C C . SER A 1 91 ? -16.090 0.619 8.245 1.00 61.88 91 SER A C 1
ATOM 715 O O . SER A 1 91 ? -15.765 -0.106 7.303 1.00 61.88 91 SER A O 1
ATOM 717 N N . ILE A 1 92 ? -16.885 1.681 8.048 1.00 54.56 92 ILE A N 1
ATOM 718 C CA . ILE A 1 92 ? -17.551 1.993 6.766 1.00 54.56 92 ILE A CA 1
ATOM 719 C C . ILE A 1 92 ? -16.563 2.476 5.693 1.00 54.56 92 ILE A C 1
ATOM 721 O O . ILE A 1 92 ? -16.719 2.168 4.511 1.00 54.56 92 ILE A O 1
ATOM 725 N N . GLU A 1 93 ? -15.541 3.240 6.069 1.00 48.12 93 GLU 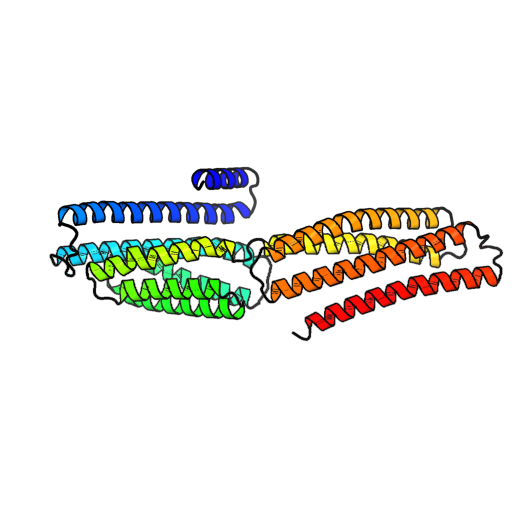A N 1
ATOM 726 C CA . GLU A 1 93 ? -14.582 3.811 5.116 1.00 48.12 93 GLU A CA 1
ATOM 727 C C . GLU A 1 93 ? -13.693 2.740 4.439 1.00 48.12 93 GLU A C 1
ATOM 729 O O . GLU A 1 93 ? -13.663 2.690 3.202 1.00 48.12 93 GLU A O 1
ATOM 734 N N . PRO A 1 94 ? -13.070 1.796 5.179 1.00 51.72 94 PRO A N 1
ATOM 735 C CA . PRO A 1 94 ? -12.362 0.659 4.582 1.00 51.72 94 PRO A CA 1
ATOM 736 C C . PRO A 1 94 ? -13.251 -0.224 3.692 1.00 51.72 94 PRO A C 1
ATOM 738 O O . PRO A 1 94 ? -12.757 -0.846 2.749 1.00 51.72 94 PRO A O 1
ATOM 741 N N . TRP A 1 95 ? -14.557 -0.291 3.975 1.00 51.97 95 TRP A N 1
ATOM 742 C CA . TRP A 1 95 ? -15.535 -1.068 3.209 1.00 51.97 95 TRP A CA 1
ATOM 743 C C . TRP A 1 95 ? -15.789 -0.491 1.810 1.00 51.97 95 TRP A C 1
ATOM 745 O O . TRP A 1 95 ? -15.808 -1.235 0.825 1.00 51.97 95 TRP A O 1
ATOM 755 N N . PHE A 1 96 ? -15.936 0.832 1.703 1.00 42.19 96 PHE A N 1
ATOM 756 C CA . PHE A 1 96 ? -16.103 1.503 0.411 1.00 42.19 96 PHE A CA 1
ATOM 757 C C . PHE A 1 96 ? -14.834 1.444 -0.443 1.00 42.19 96 PHE A C 1
ATOM 759 O O . PHE A 1 96 ? -14.928 1.277 -1.660 1.00 42.19 96 PHE A O 1
ATOM 766 N N . LEU A 1 97 ? -13.658 1.542 0.182 1.00 42.69 97 LEU A N 1
ATOM 767 C CA . LEU A 1 97 ? -12.374 1.566 -0.524 1.00 42.69 97 LEU A CA 1
ATOM 768 C C . LEU A 1 97 ? -11.928 0.175 -1.018 1.00 42.69 97 LEU A C 1
ATOM 770 O O . LEU A 1 97 ? -11.360 0.076 -2.103 1.00 42.69 97 LEU A O 1
ATOM 774 N N . ASN A 1 98 ? -12.226 -0.908 -0.286 1.00 42.38 98 ASN A N 1
ATOM 775 C CA . ASN A 1 98 ? -11.804 -2.270 -0.663 1.00 42.38 98 ASN A CA 1
ATOM 776 C C . ASN A 1 98 ? -12.733 -2.978 -1.668 1.00 42.38 98 ASN A C 1
ATOM 778 O O . ASN A 1 98 ? -12.276 -3.846 -2.410 1.00 42.38 98 ASN A O 1
ATOM 782 N N . ASN A 1 99 ? -14.019 -2.612 -1.743 1.00 38.16 99 ASN A N 1
ATOM 783 C CA . ASN A 1 99 ? -14.963 -3.221 -2.695 1.00 38.16 99 ASN A CA 1
ATOM 784 C C . ASN A 1 99 ? -14.700 -2.842 -4.166 1.00 38.16 99 ASN A C 1
ATOM 786 O O . ASN A 1 99 ? -15.242 -3.483 -5.064 1.00 38.16 99 ASN A O 1
ATOM 790 N N . TYR A 1 100 ? -13.891 -1.812 -4.432 1.00 35.56 100 TYR A N 1
ATOM 791 C CA . TYR A 1 100 ? -13.670 -1.311 -5.793 1.00 35.56 100 TYR A CA 1
ATOM 792 C C . TYR A 1 100 ? -12.524 -1.995 -6.553 1.00 35.56 100 TYR A C 1
ATOM 794 O O . TYR A 1 100 ? -12.434 -1.818 -7.767 1.00 35.56 100 TYR A O 1
ATOM 802 N N . THR A 1 101 ? -11.654 -2.768 -5.893 1.00 34.72 101 THR A N 1
ATOM 803 C CA . THR A 1 101 ? -10.372 -3.189 -6.500 1.00 34.72 101 THR A CA 1
ATOM 804 C C . THR A 1 101 ? -10.062 -4.683 -6.454 1.00 34.72 101 THR A C 1
ATOM 806 O O . THR A 1 101 ? -9.200 -5.123 -7.211 1.00 34.72 101 THR A O 1
ATOM 809 N N . ALA A 1 102 ? -10.752 -5.495 -5.649 1.00 32.47 102 ALA A N 1
ATOM 810 C CA . ALA A 1 102 ? -10.391 -6.903 -5.486 1.00 32.47 102 ALA A CA 1
ATOM 811 C C . ALA A 1 102 ? -11.595 -7.839 -5.682 1.00 32.47 102 ALA A C 1
ATOM 813 O O . ALA A 1 102 ? -12.571 -7.798 -4.937 1.00 32.47 102 ALA A O 1
ATOM 814 N N . GLY A 1 103 ? -11.519 -8.740 -6.668 1.00 35.34 103 GLY A N 1
ATOM 815 C CA . GLY A 1 103 ? -12.400 -9.916 -6.744 1.00 35.34 103 GLY A CA 1
ATOM 816 C C . GLY A 1 103 ? -12.269 -10.823 -5.505 1.00 35.34 103 GLY A C 1
ATOM 817 O O . GLY A 1 103 ? -11.616 -10.453 -4.533 1.00 35.34 103 GLY A O 1
ATOM 818 N N . LEU A 1 104 ? -12.876 -12.021 -5.519 1.00 33.53 104 LEU A N 1
ATOM 819 C CA . LEU A 1 104 ? -12.876 -12.997 -4.404 1.00 33.53 104 LEU A CA 1
ATOM 820 C C . LEU A 1 104 ? -11.456 -13.328 -3.886 1.00 33.53 104 LEU A C 1
ATOM 822 O O . LEU A 1 104 ? -10.822 -14.287 -4.311 1.00 33.53 104 LEU A O 1
ATOM 826 N N . THR A 1 105 ? -10.969 -12.531 -2.941 1.00 48.78 105 THR A N 1
ATOM 827 C CA . THR A 1 105 ? -9.662 -12.636 -2.279 1.00 48.78 105 THR A CA 1
ATOM 828 C C . THR A 1 105 ? -9.862 -12.663 -0.759 1.00 48.78 105 THR A C 1
ATOM 830 O O . THR A 1 105 ? -10.964 -12.413 -0.264 1.00 48.78 105 THR A O 1
ATOM 833 N N . LEU A 1 106 ? -8.802 -12.937 0.012 1.00 45.41 106 LEU A N 1
ATOM 834 C CA . LEU A 1 106 ? -8.796 -12.887 1.489 1.00 45.41 106 LEU A CA 1
ATOM 835 C C . LEU A 1 106 ? -9.345 -11.558 2.055 1.00 45.41 106 LEU A C 1
ATOM 837 O O . LEU A 1 106 ? -9.921 -11.535 3.142 1.00 45.41 106 LEU A O 1
ATOM 841 N N . ILE A 1 107 ? -9.219 -10.465 1.294 1.00 49.62 107 ILE A N 1
ATOM 842 C CA . ILE A 1 107 ? -9.770 -9.142 1.612 1.00 49.62 107 ILE A CA 1
ATOM 843 C C . ILE A 1 107 ? -11.308 -9.168 1.611 1.00 49.62 107 ILE A C 1
ATOM 845 O O . ILE A 1 107 ? -11.918 -8.652 2.544 1.00 49.62 107 ILE A O 1
ATOM 849 N N . ASN A 1 108 ? -11.943 -9.854 0.656 1.00 50.88 108 ASN A N 1
ATOM 850 C CA . ASN A 1 108 ? -13.406 -9.923 0.562 1.00 50.88 108 ASN A CA 1
ATOM 851 C C . ASN A 1 108 ? -14.032 -10.783 1.664 1.00 50.88 108 ASN A C 1
ATOM 853 O O . ASN A 1 108 ? -15.121 -10.472 2.138 1.00 50.88 108 ASN A O 1
ATOM 857 N N . ILE A 1 109 ? -13.344 -11.836 2.117 1.00 58.50 109 ILE A N 1
ATOM 858 C CA . ILE A 1 109 ? -13.814 -12.657 3.246 1.00 58.50 109 ILE A CA 1
ATOM 859 C C . ILE A 1 109 ? -13.782 -11.844 4.545 1.00 58.50 109 ILE A C 1
ATOM 861 O O . ILE A 1 109 ? -14.745 -11.891 5.310 1.00 58.50 109 ILE A O 1
ATOM 865 N N . ALA A 1 110 ? -12.718 -11.066 4.768 1.00 58.91 110 ALA A N 1
ATOM 866 C CA . ALA A 1 110 ? -12.626 -10.159 5.910 1.00 58.91 110 ALA A CA 1
ATOM 867 C C . ALA A 1 110 ? -13.749 -9.113 5.885 1.00 58.91 110 ALA A C 1
ATOM 869 O O . ALA A 1 110 ? -14.401 -8.902 6.899 1.00 58.91 110 ALA A O 1
ATOM 870 N N . VAL A 1 111 ? -14.035 -8.536 4.715 1.00 57.31 111 VAL A N 1
ATOM 871 C CA . VAL A 1 111 ? -15.119 -7.561 4.522 1.00 57.31 111 VAL A CA 1
ATOM 872 C C . VAL A 1 111 ? -16.509 -8.161 4.785 1.00 57.31 111 VAL A C 1
ATOM 874 O O . VAL A 1 111 ? -17.332 -7.541 5.455 1.00 57.31 111 VAL A O 1
ATOM 877 N N . ILE A 1 112 ? -16.795 -9.369 4.288 1.00 61.69 112 ILE A N 1
ATOM 878 C CA . ILE A 1 112 ? -18.087 -10.039 4.526 1.00 61.69 112 ILE A CA 1
ATOM 879 C C . ILE A 1 112 ? -18.250 -10.395 6.007 1.00 61.69 112 ILE A C 1
ATOM 881 O O . ILE A 1 112 ? -19.323 -10.194 6.577 1.00 61.69 112 ILE A O 1
ATOM 885 N N . PHE A 1 113 ? -17.191 -10.915 6.632 1.00 68.44 113 PHE A N 1
ATOM 886 C CA . PHE A 1 113 ? -17.164 -11.182 8.068 1.00 68.44 113 PHE A CA 1
ATOM 887 C C . PHE A 1 113 ? -17.463 -9.910 8.868 1.00 68.44 113 PHE A C 1
ATOM 889 O O . PHE A 1 113 ? -18.329 -9.921 9.743 1.00 68.44 113 PHE A O 1
ATOM 896 N N . ASP A 1 114 ? -16.796 -8.813 8.513 1.00 67.56 114 ASP A N 1
ATOM 897 C CA . ASP A 1 114 ? -16.953 -7.518 9.158 1.00 67.56 114 ASP A CA 1
ATOM 898 C C . ASP A 1 114 ? -18.396 -7.004 9.055 1.00 67.56 114 ASP A C 1
ATOM 900 O O . ASP A 1 114 ? -19.010 -6.645 10.060 1.00 67.56 114 ASP A O 1
ATOM 904 N N . LEU A 1 115 ? -19.001 -7.088 7.866 1.00 67.38 115 LEU A N 1
ATOM 905 C CA . LEU A 1 115 ? -20.394 -6.701 7.631 1.00 67.38 115 LEU A CA 1
ATOM 906 C C . LEU A 1 115 ? -21.376 -7.486 8.516 1.00 67.38 115 LEU A C 1
ATOM 908 O O . LEU A 1 115 ? -22.275 -6.904 9.126 1.00 67.38 115 LEU A O 1
ATOM 912 N N . LEU A 1 116 ? -21.218 -8.810 8.594 1.00 70.81 116 LEU A N 1
ATOM 913 C CA . LEU A 1 116 ? -22.114 -9.673 9.371 1.00 70.81 116 LEU A CA 1
ATOM 914 C C . LEU A 1 116 ? -22.065 -9.345 10.867 1.00 70.81 116 LEU A C 1
ATOM 916 O O . LEU A 1 116 ? -23.105 -9.305 11.531 1.00 70.81 116 LEU A O 1
ATOM 920 N N . VAL A 1 117 ? -20.870 -9.074 11.390 1.00 78.94 117 VAL A N 1
ATOM 921 C CA . VAL A 1 117 ? -20.686 -8.666 12.785 1.00 78.94 117 VAL A CA 1
ATOM 922 C C . VAL A 1 117 ? -21.304 -7.290 13.038 1.00 78.94 117 VAL A C 1
ATOM 924 O O . VAL A 1 117 ? -22.003 -7.102 14.035 1.00 78.94 117 VAL A O 1
ATOM 927 N N . HIS A 1 118 ? -21.124 -6.342 12.121 1.00 76.69 118 HIS A N 1
ATOM 928 C CA . HIS A 1 118 ? -21.648 -4.987 12.265 1.00 76.69 118 HIS A CA 1
ATOM 929 C C . HIS A 1 118 ? -23.180 -4.909 12.202 1.00 76.69 118 HIS A C 1
ATOM 931 O O . HIS A 1 118 ? -23.788 -4.112 12.921 1.00 76.69 118 HIS A O 1
ATOM 937 N N . VAL A 1 119 ? -23.839 -5.795 11.448 1.00 74.12 119 VAL A N 1
ATOM 938 C CA . VAL A 1 119 ? -25.304 -5.960 11.513 1.00 74.12 119 VAL A CA 1
ATOM 939 C C . VAL A 1 119 ? -25.745 -6.409 12.912 1.00 74.12 119 VAL A C 1
ATOM 941 O O . VAL A 1 119 ? -26.724 -5.885 13.455 1.00 74.12 119 VAL A O 1
ATOM 944 N N . ALA A 1 120 ? -25.009 -7.335 13.535 1.00 81.38 120 ALA A N 1
ATOM 945 C CA . ALA A 1 120 ? -25.282 -7.743 14.911 1.00 81.38 120 ALA A CA 1
ATOM 946 C C . ALA A 1 120 ? -25.046 -6.586 15.900 1.00 81.38 120 ALA A C 1
ATOM 948 O O . ALA A 1 120 ? -25.874 -6.362 16.788 1.00 81.38 120 ALA A O 1
ATOM 949 N N . PHE A 1 121 ? -23.975 -5.803 15.722 1.00 83.75 121 PHE A N 1
ATOM 950 C CA . PHE A 1 121 ? -23.712 -4.610 16.530 1.00 83.75 121 PHE A CA 1
ATOM 951 C C . PHE A 1 121 ? -24.819 -3.565 16.412 1.00 83.75 121 PHE A C 1
ATOM 953 O O . PHE A 1 121 ? -25.253 -3.061 17.444 1.00 83.75 121 PHE A O 1
ATOM 960 N N . ALA A 1 122 ? -25.357 -3.302 15.220 1.00 79.69 122 ALA A N 1
ATOM 961 C CA . ALA A 1 122 ? -26.465 -2.363 15.039 1.00 79.69 122 ALA A CA 1
ATOM 962 C C . ALA A 1 122 ? -27.698 -2.737 15.887 1.00 79.69 122 ALA A C 1
ATOM 964 O O . ALA A 1 122 ? -28.260 -1.891 16.589 1.00 79.69 122 ALA A O 1
ATOM 965 N N . TYR A 1 123 ? -28.079 -4.020 15.891 1.00 82.56 123 TYR A N 1
ATOM 966 C CA . TYR A 1 123 ? -29.157 -4.518 16.751 1.00 82.56 123 TYR A CA 1
ATOM 967 C C . TYR A 1 123 ? -28.827 -4.350 18.244 1.00 82.56 123 TYR A C 1
ATOM 969 O O . TYR A 1 123 ? -29.652 -3.873 19.027 1.00 82.56 123 TYR A O 1
ATOM 977 N N . ILE A 1 124 ? -27.603 -4.703 18.644 1.00 86.19 124 ILE A N 1
ATOM 978 C CA . ILE A 1 124 ? -27.153 -4.618 20.037 1.00 86.19 124 ILE A CA 1
ATOM 979 C C . ILE A 1 124 ? -27.129 -3.166 20.535 1.00 86.19 124 ILE A C 1
ATOM 981 O O . ILE A 1 124 ? -27.599 -2.900 21.641 1.00 86.19 124 ILE A O 1
ATOM 985 N N . ILE A 1 125 ? -26.629 -2.228 19.727 1.00 83.19 125 ILE A N 1
ATOM 986 C CA . ILE A 1 125 ? -26.592 -0.786 20.014 1.00 83.19 125 ILE A CA 1
ATOM 987 C C . ILE A 1 125 ? -27.996 -0.280 20.354 1.00 83.19 125 ILE A C 1
ATOM 989 O O . ILE A 1 125 ? -28.204 0.362 21.387 1.00 83.19 125 ILE A O 1
ATOM 993 N N . PHE A 1 126 ? -28.977 -0.609 19.513 1.00 81.38 126 PHE A N 1
ATOM 994 C CA . PHE A 1 126 ? -30.359 -0.184 19.706 1.00 81.38 126 PHE A CA 1
ATOM 995 C C . PHE A 1 126 ? -30.955 -0.698 21.027 1.00 81.38 126 PHE A C 1
ATOM 997 O O . PHE A 1 126 ? -31.589 0.050 21.778 1.00 81.38 126 PHE A O 1
ATOM 1004 N N . GLU A 1 127 ? -30.711 -1.965 21.354 1.00 85.06 127 GLU A N 1
ATOM 1005 C CA . GLU A 1 127 ? -31.198 -2.588 22.587 1.00 85.06 127 GLU A CA 1
ATOM 1006 C C . GLU A 1 127 ? -30.457 -2.090 23.847 1.00 85.06 127 GLU A C 1
ATOM 1008 O O . GLU A 1 127 ? -31.069 -1.972 24.918 1.00 85.06 127 GLU A O 1
ATOM 1013 N N . LEU A 1 128 ? -29.172 -1.729 23.732 1.00 84.81 128 LEU A N 1
ATOM 1014 C CA . LEU A 1 128 ? -28.392 -1.107 24.810 1.00 84.81 128 LEU A CA 1
ATOM 1015 C C . LEU A 1 128 ? -28.963 0.258 25.202 1.00 84.81 128 LEU A C 1
ATOM 1017 O O . LEU A 1 128 ? -29.160 0.507 26.396 1.00 84.81 128 LEU A O 1
ATOM 1021 N N . PHE A 1 129 ? -29.289 1.112 24.225 1.00 81.12 129 PHE A N 1
ATOM 1022 C CA . PHE A 1 129 ? -29.891 2.425 24.489 1.00 81.12 129 PHE A CA 1
ATOM 1023 C C . PHE A 1 129 ? -31.311 2.325 25.063 1.00 81.12 129 PHE A C 1
ATOM 1025 O O . PHE A 1 129 ? -31.698 3.150 25.891 1.00 81.12 129 PHE A O 1
ATOM 1032 N N . ARG A 1 130 ? -32.064 1.271 24.719 1.00 81.38 130 ARG A N 1
ATOM 1033 C CA . ARG A 1 130 ? -33.359 0.944 25.348 1.00 81.38 130 ARG A CA 1
ATOM 1034 C C . ARG A 1 130 ? -33.242 0.395 26.774 1.00 81.38 130 ARG A C 1
ATOM 1036 O O . ARG A 1 130 ? -34.256 0.223 27.446 1.00 81.38 130 ARG A O 1
ATOM 1043 N N . GLY A 1 131 ? -32.028 0.115 27.253 1.00 70.12 131 GLY A N 1
ATOM 1044 C CA . GLY A 1 131 ? -31.778 -0.341 28.619 1.00 70.12 131 GLY A CA 1
ATOM 1045 C C . GLY A 1 131 ? -32.120 -1.812 28.874 1.00 70.12 131 GLY A C 1
ATOM 1046 O O . GLY A 1 131 ? -32.263 -2.207 30.034 1.00 70.12 131 GLY A O 1
ATOM 1047 N N . ARG A 1 132 ? -32.243 -2.651 27.834 1.00 74.12 132 ARG A N 1
ATOM 1048 C CA . ARG A 1 132 ? -32.548 -4.078 28.018 1.00 74.12 132 ARG A CA 1
ATOM 1049 C C . ARG A 1 132 ? -31.343 -4.833 28.592 1.00 74.12 132 ARG A C 1
ATOM 1051 O O . ARG A 1 132 ? -30.262 -4.842 28.013 1.00 74.12 132 ARG A O 1
ATOM 1058 N N . LYS A 1 133 ? -31.530 -5.522 29.726 1.00 62.31 133 LYS A N 1
ATOM 1059 C CA . LYS A 1 133 ? -30.458 -6.276 30.417 1.00 62.31 133 LYS A CA 1
ATOM 1060 C C . LYS A 1 133 ? -30.018 -7.549 29.660 1.00 62.31 133 LYS A C 1
ATOM 1062 O O . LYS A 1 133 ? -28.865 -7.951 29.785 1.00 62.31 133 LYS A O 1
ATOM 1067 N N . ASN A 1 134 ? -30.881 -8.130 28.820 1.00 71.31 134 ASN A N 1
ATOM 1068 C CA . ASN A 1 134 ? -30.624 -9.404 28.125 1.00 71.31 134 ASN A CA 1
ATOM 1069 C C . ASN A 1 134 ? -29.688 -9.302 26.906 1.00 71.31 134 ASN A C 1
ATOM 1071 O O . ASN A 1 134 ? -29.352 -10.326 26.321 1.00 71.31 134 ASN A O 1
ATOM 1075 N N . VAL A 1 135 ? -29.247 -8.099 26.521 1.00 84.44 135 VAL A N 1
ATOM 1076 C CA . VAL A 1 135 ? -28.386 -7.907 25.339 1.00 84.44 135 VAL A CA 1
ATOM 1077 C C . VAL A 1 135 ? -26.891 -8.113 25.637 1.00 84.44 135 VAL A C 1
ATOM 1079 O O . VAL A 1 135 ? -26.104 -8.374 24.735 1.00 84.44 135 VAL A O 1
ATOM 1082 N N . LEU A 1 136 ? -26.477 -8.048 26.908 1.00 86.00 136 LEU A N 1
ATOM 1083 C CA . LEU A 1 136 ? -25.061 -8.119 27.298 1.00 86.00 136 LEU A CA 1
ATOM 1084 C C . LEU A 1 136 ? -24.383 -9.468 26.995 1.00 86.00 136 LEU A C 1
ATOM 1086 O O . LEU A 1 136 ? -23.223 -9.449 26.587 1.00 86.00 136 LEU A O 1
ATOM 1090 N N . PRO A 1 137 ? -25.045 -10.634 27.150 1.00 87.62 137 PRO A N 1
ATOM 1091 C CA . PRO A 1 137 ? -24.475 -11.901 26.697 1.00 87.62 137 PRO A CA 1
ATOM 1092 C C . PRO A 1 137 ? -24.262 -11.932 25.180 1.00 87.62 137 PRO A C 1
ATOM 1094 O O . PRO A 1 137 ? -23.205 -12.358 24.729 1.00 87.62 137 PRO A O 1
ATOM 1097 N N . LEU A 1 138 ? -25.227 -11.431 24.399 1.00 86.69 138 LEU A N 1
ATOM 1098 C CA . LEU A 1 138 ? -25.112 -11.353 22.941 1.00 86.69 138 LEU A CA 1
ATOM 1099 C C . LEU A 1 138 ? -23.952 -10.438 22.526 1.00 86.69 138 LEU A C 1
ATOM 1101 O O . LEU A 1 138 ? -23.150 -10.813 21.673 1.00 86.69 138 LEU A O 1
ATOM 1105 N N . LEU A 1 139 ? -23.820 -9.282 23.182 1.00 88.50 139 LEU A N 1
ATOM 1106 C CA . LEU A 1 139 ? -22.684 -8.381 23.007 1.00 88.50 139 LEU A CA 1
ATOM 1107 C C . LEU A 1 139 ? -21.352 -9.071 23.305 1.00 88.50 139 LEU A C 1
ATOM 1109 O O . LEU A 1 139 ? -20.422 -8.976 22.513 1.00 88.50 139 LEU A O 1
ATOM 1113 N N . PHE A 1 140 ? -21.269 -9.791 24.422 1.00 88.81 140 PHE A N 1
ATOM 1114 C CA . PHE A 1 140 ? -20.055 -10.495 24.825 1.00 88.81 140 PHE A CA 1
ATOM 1115 C C . PHE A 1 140 ? -19.581 -11.490 23.757 1.00 88.81 140 PHE A C 1
ATOM 1117 O O . PHE A 1 140 ? -18.414 -11.462 23.373 1.00 88.81 140 PHE A O 1
ATOM 1124 N N . TYR A 1 141 ? -20.479 -12.334 23.239 1.00 87.44 141 TYR A N 1
ATOM 1125 C CA . TYR A 1 141 ? -20.120 -13.291 22.188 1.00 87.44 141 TYR A CA 1
ATOM 1126 C C . TYR A 1 141 ? -19.794 -12.605 20.861 1.00 87.44 141 TYR A C 1
ATOM 1128 O O . TYR A 1 141 ? -18.828 -12.988 20.207 1.00 87.44 141 TYR A O 1
ATOM 1136 N N . SER A 1 142 ? -20.546 -11.564 20.492 1.00 87.94 142 SER A N 1
ATOM 1137 C CA . SER A 1 142 ? -20.313 -10.827 19.244 1.00 87.94 142 SER A CA 1
ATOM 1138 C C . SER A 1 142 ? -18.944 -10.144 19.245 1.00 87.94 142 SER A C 1
ATOM 1140 O O . SER A 1 142 ? -18.224 -10.226 18.258 1.00 87.94 142 SER A O 1
ATOM 1142 N N . VAL A 1 143 ? -18.533 -9.549 20.372 1.00 87.50 143 VAL A N 1
ATOM 1143 C CA . VAL A 1 143 ? -17.206 -8.926 20.503 1.00 87.50 143 VAL A CA 1
ATOM 1144 C C . VAL A 1 143 ? -16.086 -9.963 20.514 1.00 87.50 143 VAL A C 1
ATOM 1146 O O . VAL A 1 143 ? -15.040 -9.711 19.929 1.00 87.50 143 VAL A O 1
ATOM 1149 N N . LEU A 1 144 ? -16.280 -11.136 21.126 1.00 86.62 144 LEU A N 1
ATOM 1150 C CA . LEU A 1 144 ? -15.275 -12.204 21.064 1.00 86.62 144 LEU A CA 1
ATOM 1151 C C . LEU A 1 144 ? -15.066 -12.712 19.637 1.00 86.62 144 LEU A C 1
ATOM 1153 O O . LEU A 1 144 ? -13.924 -12.894 19.221 1.00 86.62 144 LEU A O 1
ATOM 1157 N N . VAL A 1 145 ? -16.155 -12.921 18.893 1.00 86.75 145 VAL A N 1
ATOM 1158 C CA . VAL A 1 145 ? -16.084 -13.308 17.480 1.00 86.75 145 VAL A CA 1
ATOM 1159 C C . VAL A 1 145 ? -15.391 -12.210 16.682 1.00 86.75 145 VAL A C 1
ATOM 1161 O O . VAL A 1 145 ? -14.430 -12.507 15.980 1.00 86.75 145 VAL A O 1
ATOM 1164 N N . TYR A 1 146 ? -15.812 -10.953 16.848 1.00 85.69 146 TYR A N 1
ATOM 1165 C CA . TYR A 1 146 ? -15.224 -9.802 16.165 1.00 85.69 146 TYR A CA 1
ATOM 1166 C C . TYR A 1 146 ? -13.723 -9.672 16.427 1.00 85.69 146 TYR A C 1
ATOM 1168 O O . TYR A 1 146 ? -12.931 -9.697 15.492 1.00 85.69 146 TYR A O 1
ATOM 1176 N N . ALA A 1 147 ? -13.322 -9.615 17.700 1.00 86.06 147 ALA A N 1
ATOM 1177 C CA . ALA A 1 147 ? -11.927 -9.486 18.097 1.00 86.06 147 ALA A CA 1
ATOM 1178 C C . ALA A 1 147 ? -11.097 -10.689 17.632 1.00 86.06 147 ALA A C 1
ATOM 1180 O O . ALA A 1 147 ? -9.997 -10.505 17.125 1.00 86.06 147 ALA A O 1
ATOM 1181 N N . GLY A 1 148 ? -11.621 -11.913 17.744 1.00 83.75 148 GLY A N 1
ATOM 1182 C CA . GLY A 1 148 ? -10.940 -13.121 17.273 1.00 83.75 148 GLY A CA 1
ATOM 1183 C C . GLY A 1 148 ? -10.721 -13.127 15.759 1.00 83.75 148 GLY A C 1
ATOM 1184 O O . GLY A 1 148 ? -9.613 -13.406 15.300 1.00 83.75 148 GLY A O 1
ATOM 1185 N N . GLY A 1 149 ? -11.746 -12.762 14.986 1.00 79.38 149 GLY A N 1
ATOM 1186 C CA . GLY A 1 149 ? -11.633 -12.605 13.537 1.00 79.38 149 GLY A CA 1
ATOM 1187 C C . GLY A 1 149 ? -10.653 -11.497 13.163 1.00 79.38 149 GLY A C 1
ATOM 1188 O O . GLY A 1 149 ? -9.781 -11.704 12.323 1.00 79.38 149 GLY A O 1
ATOM 1189 N N . TRP A 1 150 ? -10.721 -10.352 13.842 1.00 76.69 150 TRP A N 1
ATOM 1190 C CA . TRP A 1 150 ? -9.830 -9.225 13.586 1.00 76.69 150 TRP A CA 1
ATOM 1191 C C . TRP A 1 150 ? -8.370 -9.552 13.929 1.00 76.69 150 TRP A C 1
ATOM 1193 O O . TRP A 1 150 ? -7.481 -9.210 13.152 1.00 76.69 150 TRP A O 1
ATOM 1203 N N . ILE A 1 151 ? -8.103 -10.290 15.014 1.00 79.75 151 ILE A N 1
ATOM 1204 C CA . ILE A 1 151 ? -6.767 -10.824 15.335 1.00 79.75 151 ILE A CA 1
ATOM 1205 C C . ILE A 1 151 ? -6.290 -11.757 14.224 1.00 79.75 151 ILE A C 1
ATOM 1207 O O . ILE A 1 151 ? -5.180 -11.579 13.732 1.00 79.75 151 ILE A O 1
ATOM 1211 N N . LEU A 1 152 ? -7.112 -12.726 13.808 1.00 76.12 152 LEU A N 1
ATOM 1212 C CA . LEU A 1 152 ? -6.750 -13.676 12.756 1.00 76.12 152 LEU A CA 1
ATOM 1213 C C . LEU A 1 152 ? -6.385 -12.950 11.455 1.00 76.12 152 LEU A C 1
ATOM 1215 O O . LEU A 1 152 ? -5.318 -13.199 10.901 1.00 76.12 152 LEU A O 1
ATOM 1219 N N . PHE A 1 153 ? -7.226 -12.022 10.993 1.00 65.81 153 PHE A N 1
ATOM 1220 C CA . PHE A 1 153 ? -6.965 -11.273 9.763 1.00 65.81 153 PHE A CA 1
ATOM 1221 C C . PHE A 1 153 ? -5.748 -10.355 9.875 1.00 65.81 153 PHE A C 1
ATOM 1223 O O . PHE A 1 153 ? -4.986 -10.259 8.917 1.00 65.81 153 PHE A O 1
ATOM 1230 N N . ASN A 1 154 ? -5.527 -9.713 11.024 1.00 68.88 154 ASN A N 1
ATOM 1231 C CA . ASN A 1 154 ? -4.331 -8.900 11.230 1.00 68.88 154 ASN A CA 1
ATOM 1232 C C . ASN A 1 154 ? -3.063 -9.751 11.288 1.00 68.88 154 ASN A C 1
ATOM 1234 O O . ASN A 1 154 ? -2.078 -9.376 10.672 1.00 68.88 154 ASN A O 1
ATOM 1238 N N . LEU A 1 155 ? -3.075 -10.908 11.955 1.00 67.00 155 LEU A N 1
ATOM 1239 C CA . LEU A 1 155 ? -1.927 -11.819 11.972 1.00 67.00 155 LEU A CA 1
ATOM 1240 C C . LEU A 1 155 ? -1.624 -12.380 10.578 1.00 67.00 155 LEU A C 1
ATOM 1242 O O . LEU A 1 155 ? -0.463 -12.420 10.191 1.00 67.00 155 LEU A O 1
ATOM 1246 N N . LEU A 1 156 ? -2.652 -12.735 9.798 1.00 60.75 156 LEU A N 1
ATOM 1247 C CA . LEU A 1 156 ? -2.495 -13.133 8.392 1.00 60.75 156 LEU A CA 1
ATOM 1248 C C . LEU A 1 156 ? -1.933 -12.005 7.513 1.00 60.75 156 LEU A C 1
ATOM 1250 O O . LEU A 1 156 ? -1.316 -12.277 6.489 1.00 60.75 156 LEU A O 1
ATOM 1254 N N . ARG A 1 157 ? -2.148 -10.745 7.904 1.00 56.25 157 ARG A N 1
ATOM 1255 C CA . ARG A 1 157 ? -1.568 -9.549 7.274 1.00 56.25 157 ARG A CA 1
ATOM 1256 C C . ARG A 1 157 ? -0.264 -9.093 7.944 1.00 56.25 157 ARG A C 1
ATOM 1258 O O . ARG A 1 157 ? 0.225 -8.016 7.624 1.00 56.25 157 ARG A O 1
ATOM 1265 N N . GLU A 1 158 ? 0.264 -9.874 8.892 1.00 59.75 158 GLU A N 1
ATOM 1266 C CA . GLU A 1 158 ? 1.437 -9.557 9.726 1.00 59.75 158 GLU A CA 1
ATOM 1267 C C . GLU A 1 158 ? 1.356 -8.206 10.464 1.00 59.75 158 GLU A C 1
ATOM 1269 O O . GLU A 1 158 ? 2.354 -7.596 10.849 1.00 59.75 158 GLU A O 1
ATOM 1274 N N . HIS A 1 159 ? 0.139 -7.737 10.715 1.00 63.09 159 HIS A N 1
ATOM 1275 C CA . HIS A 1 159 ? -0.153 -6.435 11.287 1.00 63.09 159 HIS A CA 1
ATOM 1276 C C . HIS A 1 159 ? -0.350 -6.528 12.809 1.00 63.09 159 HIS A C 1
ATOM 1278 O O . HIS A 1 159 ? -1.465 -6.507 13.339 1.00 63.09 159 HIS A O 1
ATOM 1284 N N . TRP A 1 160 ? 0.756 -6.658 13.546 1.00 66.62 160 TRP A N 1
ATOM 1285 C CA . TRP A 1 160 ? 0.735 -6.901 14.997 1.00 66.62 160 TRP A CA 1
ATOM 1286 C C . TRP A 1 160 ? 0.030 -5.794 15.804 1.00 66.62 160 TRP A C 1
ATOM 1288 O O . TRP A 1 160 ? -0.603 -6.093 16.817 1.00 66.62 160 TRP A O 1
ATOM 1298 N N . VAL A 1 161 ? 0.075 -4.535 15.345 1.00 67.19 161 VAL A N 1
ATOM 1299 C CA . VAL A 1 161 ? -0.624 -3.411 15.994 1.00 67.19 161 VAL A CA 1
ATOM 1300 C C . VAL A 1 161 ? -2.139 -3.594 15.908 1.00 67.19 161 VAL A C 1
ATOM 1302 O O . VAL A 1 161 ? -2.833 -3.401 16.901 1.00 67.19 161 VAL A O 1
ATOM 1305 N N . GLY A 1 162 ? -2.665 -4.047 14.766 1.00 70.81 162 GLY A N 1
ATOM 1306 C CA . GLY A 1 162 ? -4.096 -4.336 14.626 1.00 70.81 162 GLY A CA 1
ATOM 1307 C C . GLY A 1 162 ? -4.552 -5.520 15.472 1.00 70.81 162 GLY A C 1
ATOM 1308 O O . GLY A 1 162 ? -5.617 -5.471 16.087 1.00 70.81 162 GLY A O 1
ATOM 1309 N N . ALA A 1 163 ? -3.707 -6.546 15.608 1.00 74.56 163 ALA A N 1
ATOM 1310 C CA . ALA A 1 163 ? -3.964 -7.633 16.550 1.00 74.56 163 ALA A CA 1
ATOM 1311 C C . ALA A 1 163 ? -3.996 -7.128 18.009 1.00 74.56 163 ALA A C 1
ATOM 1313 O O . ALA A 1 163 ? -4.858 -7.539 18.787 1.00 74.56 163 ALA A O 1
ATOM 1314 N N . LEU A 1 164 ? -3.110 -6.195 18.378 1.00 81.12 164 LEU A N 1
ATOM 1315 C CA . LEU A 1 164 ? -3.090 -5.566 19.702 1.00 81.12 164 LEU A CA 1
ATOM 1316 C C . LEU A 1 164 ? -4.349 -4.714 19.960 1.00 81.12 164 LEU A C 1
ATOM 1318 O O . LEU A 1 164 ? -4.907 -4.770 21.057 1.00 81.12 164 LEU A O 1
ATOM 1322 N N . VAL A 1 165 ? -4.826 -3.968 18.955 1.00 80.81 165 VAL A N 1
ATOM 1323 C CA . VAL A 1 165 ? -6.085 -3.198 19.016 1.00 80.81 165 VAL A CA 1
ATOM 1324 C C . VAL A 1 165 ? -7.269 -4.117 19.281 1.00 80.81 165 VAL A C 1
ATOM 1326 O O . VAL A 1 165 ? -8.026 -3.884 20.226 1.00 80.81 165 VAL A O 1
ATOM 1329 N N . ALA A 1 166 ? -7.376 -5.214 18.535 1.00 83.62 166 ALA A N 1
ATOM 1330 C CA . ALA A 1 166 ? -8.429 -6.201 18.726 1.00 83.62 166 ALA A CA 1
ATOM 1331 C C . ALA A 1 166 ? -8.363 -6.880 20.113 1.00 83.62 166 ALA A C 1
ATOM 1333 O O . ALA A 1 166 ? -9.395 -7.074 20.762 1.00 83.62 166 ALA A O 1
ATOM 1334 N N . LEU A 1 167 ? -7.160 -7.178 20.621 1.00 86.06 167 LEU A N 1
ATOM 1335 C CA . LEU A 1 167 ? -6.965 -7.701 21.981 1.00 86.06 167 LEU A CA 1
ATOM 1336 C C . LEU A 1 167 ? -7.407 -6.703 23.060 1.00 86.06 167 LEU A C 1
ATOM 1338 O O . LEU A 1 167 ? -8.052 -7.097 24.038 1.00 86.06 167 LEU A O 1
ATOM 1342 N N . MET A 1 168 ? -7.091 -5.418 22.892 1.00 85.94 168 MET A N 1
ATOM 1343 C CA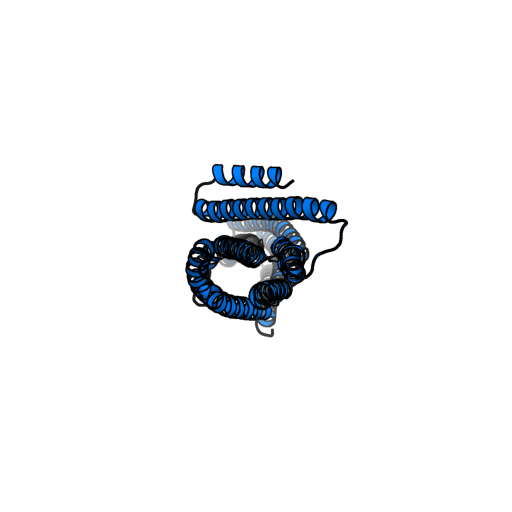 . MET A 1 168 ? -7.504 -4.356 23.814 1.00 85.94 168 MET A CA 1
ATOM 1344 C C . MET A 1 168 ? -9.020 -4.136 23.793 1.00 85.94 168 MET A C 1
ATOM 1346 O O . MET A 1 168 ? -9.627 -4.028 24.863 1.00 85.94 168 MET A O 1
ATOM 1350 N N . LEU A 1 169 ? -9.639 -4.153 22.608 1.00 87.25 169 LEU A N 1
ATOM 1351 C CA . LEU A 1 169 ? -11.093 -4.092 22.440 1.00 87.25 169 LEU A CA 1
ATOM 1352 C C . LEU A 1 169 ? -11.776 -5.248 23.180 1.00 87.25 169 LEU A C 1
ATOM 1354 O O . LEU A 1 169 ? -12.650 -5.030 24.024 1.00 87.25 169 LEU A O 1
ATOM 1358 N N . GLY A 1 170 ? -11.336 -6.481 22.911 1.00 86.19 170 GLY A N 1
ATOM 1359 C CA . GLY A 1 170 ? -11.861 -7.675 23.569 1.00 86.19 170 GLY A CA 1
ATOM 1360 C C . GLY A 1 170 ? -11.715 -7.593 25.088 1.00 86.19 170 GLY A C 1
ATOM 1361 O O . GLY A 1 170 ? -12.685 -7.798 25.818 1.00 86.19 170 GLY A O 1
ATOM 1362 N N . SER A 1 171 ? -10.534 -7.204 25.573 1.00 86.81 171 SER A N 1
ATOM 1363 C CA . SER A 1 171 ? -10.253 -7.057 27.006 1.00 86.81 171 SER A CA 1
ATOM 1364 C C . SER A 1 171 ? -11.166 -6.028 27.679 1.00 86.81 171 SER A C 1
ATOM 1366 O O . SER A 1 171 ? -11.706 -6.300 28.755 1.00 86.81 171 SER A O 1
ATOM 1368 N N . TYR A 1 172 ? -11.394 -4.875 27.039 1.00 90.75 172 TYR A N 1
ATOM 1369 C CA . TYR A 1 172 ? -12.309 -3.848 27.538 1.00 90.75 172 TYR A CA 1
ATOM 1370 C C . TYR A 1 172 ? -13.739 -4.387 27.690 1.00 90.75 172 TYR A C 1
ATOM 1372 O O . TYR A 1 172 ? -14.310 -4.299 28.781 1.00 90.75 172 TYR A O 1
ATOM 1380 N N . PHE A 1 173 ? -14.312 -4.991 26.644 1.00 89.56 173 PHE A N 1
ATOM 1381 C CA . PHE A 1 173 ? -15.693 -5.487 26.682 1.00 89.56 173 PHE A CA 1
ATOM 1382 C C . PHE A 1 173 ? -15.871 -6.681 27.625 1.00 89.56 173 PHE A C 1
ATOM 1384 O O . PHE A 1 173 ? -16.859 -6.730 28.365 1.00 89.56 173 PHE A O 1
ATOM 1391 N N . ILE A 1 174 ? -14.914 -7.618 27.662 1.00 86.81 174 ILE A N 1
ATOM 1392 C CA . ILE A 1 174 ? -14.920 -8.732 28.623 1.00 86.81 174 ILE A CA 1
ATOM 1393 C C . ILE A 1 174 ? -14.987 -8.171 30.043 1.00 86.81 174 ILE A C 1
ATOM 1395 O O . ILE A 1 174 ? -15.861 -8.560 30.822 1.00 86.81 174 ILE A O 1
ATOM 1399 N N . TYR A 1 175 ? -14.107 -7.225 30.368 1.00 88.31 175 TYR A N 1
ATOM 1400 C CA . TYR A 1 175 ? -14.035 -6.656 31.705 1.00 88.31 175 TYR A CA 1
ATOM 1401 C C . TYR A 1 175 ? -15.285 -5.830 32.045 1.00 88.31 175 TYR A C 1
ATOM 1403 O O . TYR A 1 175 ? -15.866 -6.008 33.114 1.00 88.31 175 TYR A O 1
ATOM 1411 N N . ALA A 1 176 ? -15.766 -4.986 31.128 1.00 87.38 176 ALA A N 1
ATOM 1412 C CA . ALA A 1 176 ? -16.945 -4.148 31.344 1.00 87.38 176 ALA A CA 1
ATOM 1413 C C . ALA A 1 176 ? -18.242 -4.958 31.553 1.00 87.38 176 ALA A C 1
ATOM 1415 O O . ALA A 1 176 ? -19.142 -4.509 32.270 1.00 87.38 176 ALA A O 1
ATOM 1416 N N . ILE A 1 177 ? -18.350 -6.147 30.948 1.00 89.06 177 ILE A N 1
ATOM 1417 C CA . ILE A 1 177 ? -19.550 -6.994 31.018 1.00 89.06 177 ILE A CA 1
ATOM 1418 C C . ILE A 1 177 ? -19.473 -8.018 32.154 1.00 89.06 177 ILE A C 1
ATOM 1420 O O . ILE A 1 177 ? -20.461 -8.201 32.866 1.00 89.06 177 ILE A O 1
ATOM 1424 N N . LYS A 1 178 ? -18.341 -8.720 32.301 1.00 89.12 178 LYS A N 1
ATOM 1425 C CA . LYS A 1 178 ? -18.214 -9.873 33.210 1.00 89.12 178 LYS A CA 1
ATOM 1426 C C . LYS A 1 178 ? -17.745 -9.501 34.611 1.00 89.12 178 LYS A C 1
ATOM 1428 O O . LYS A 1 178 ? -18.039 -10.248 35.543 1.00 89.12 178 LYS A O 1
ATOM 1433 N N . ALA A 1 179 ? -17.029 -8.388 34.786 1.00 85.31 179 ALA A N 1
ATOM 1434 C CA . ALA A 1 179 ? -16.603 -7.985 36.119 1.00 85.31 179 ALA A CA 1
ATOM 1435 C C . ALA A 1 179 ? -17.824 -7.600 36.980 1.00 85.31 179 ALA A C 1
ATOM 1437 O O . ALA A 1 179 ? -18.760 -6.970 36.474 1.00 85.31 179 ALA A O 1
ATOM 1438 N N . PRO A 1 180 ? -17.821 -7.917 38.291 1.00 84.44 180 PRO A N 1
ATOM 1439 C CA . PRO A 1 180 ? -18.855 -7.446 39.205 1.00 84.44 180 PRO A CA 1
ATOM 1440 C C . PRO A 1 180 ? -19.000 -5.926 39.116 1.00 84.44 180 PRO A C 1
ATOM 1442 O O . PRO A 1 180 ? -17.986 -5.217 39.114 1.00 84.44 180 PRO A O 1
ATOM 1445 N N . LEU A 1 181 ? -20.239 -5.427 39.063 1.00 83.19 181 LEU A N 1
ATOM 1446 C CA . LEU A 1 181 ? -20.532 -4.002 38.892 1.00 83.19 181 LEU A CA 1
ATOM 1447 C C . LEU A 1 181 ? -20.282 -3.221 40.194 1.00 83.19 181 LEU A C 1
ATOM 1449 O O . LEU A 1 181 ? -21.196 -2.799 40.895 1.00 83.19 181 LEU A O 1
ATOM 1453 N N . THR A 1 182 ? -19.006 -3.055 40.514 1.00 83.44 182 THR A N 1
ATOM 1454 C CA . THR A 1 182 ? -18.489 -2.257 41.626 1.00 83.44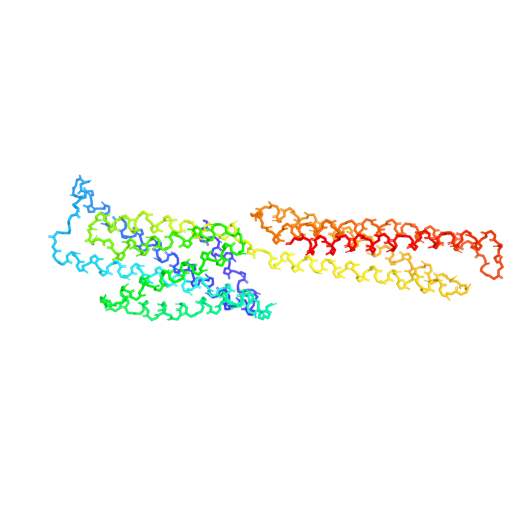 182 THR A CA 1
ATOM 1455 C C . THR A 1 182 ? -17.986 -0.915 41.108 1.00 83.44 182 THR A C 1
ATOM 1457 O O . THR A 1 182 ? -17.616 -0.794 39.936 1.00 83.44 182 THR A O 1
ATOM 1460 N N . ARG A 1 183 ? -17.910 0.108 41.968 1.00 76.38 183 ARG A N 1
ATOM 1461 C CA . ARG A 1 183 ? -17.351 1.417 41.575 1.00 76.38 183 ARG A CA 1
ATOM 1462 C C . ARG A 1 183 ? -15.903 1.284 41.106 1.00 76.38 183 ARG A C 1
ATOM 1464 O O . ARG A 1 183 ? -15.517 1.917 40.129 1.00 76.38 183 ARG A O 1
ATOM 1471 N N . ARG A 1 184 ? -15.125 0.406 41.748 1.00 83.12 184 ARG A N 1
ATOM 1472 C CA . ARG A 1 184 ? -13.742 0.098 41.361 1.00 83.12 184 ARG A CA 1
ATO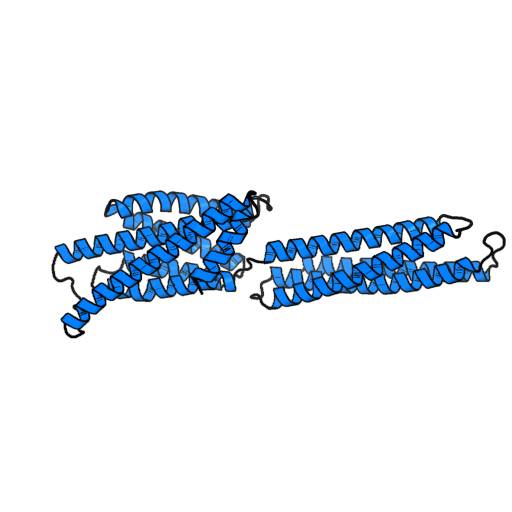M 1473 C C . ARG A 1 184 ? -13.654 -0.498 39.953 1.00 83.12 184 ARG A C 1
ATOM 1475 O O . ARG A 1 184 ? -12.929 0.039 39.121 1.00 83.12 184 ARG A O 1
ATOM 1482 N N . ASN A 1 185 ? -14.401 -1.563 39.666 1.00 84.31 185 ASN A N 1
ATOM 1483 C CA . ASN A 1 185 ? -14.340 -2.223 38.357 1.00 84.31 185 ASN A CA 1
ATOM 1484 C C . ASN A 1 185 ? -14.919 -1.332 37.254 1.00 84.31 185 ASN A C 1
ATOM 1486 O O . ASN A 1 185 ? -14.372 -1.270 36.158 1.00 84.31 185 ASN A O 1
ATOM 1490 N N . TYR A 1 186 ? -15.977 -0.574 37.556 1.00 83.75 186 TYR A N 1
ATOM 1491 C CA . TYR A 1 186 ? -16.518 0.414 36.628 1.00 83.75 186 TYR A CA 1
ATOM 1492 C C . TYR A 1 186 ? -15.459 1.446 36.219 1.00 83.75 186 TYR A C 1
ATOM 1494 O O . TYR A 1 186 ? -15.366 1.786 35.040 1.00 83.75 186 TYR A O 1
ATOM 1502 N N . ARG A 1 187 ? -14.634 1.910 37.169 1.00 78.00 187 ARG A N 1
ATOM 1503 C CA . ARG A 1 187 ? -13.538 2.844 36.884 1.00 78.00 187 ARG A CA 1
ATOM 1504 C C . ARG A 1 187 ? -12.450 2.211 36.027 1.00 78.00 187 ARG A C 1
ATOM 1506 O O . ARG A 1 187 ? -12.050 2.808 35.037 1.00 78.00 187 ARG A O 1
ATOM 1513 N N . ILE A 1 188 ? -12.002 1.007 36.380 1.00 83.25 188 ILE A N 1
ATOM 1514 C CA . ILE A 1 188 ? -10.972 0.296 35.608 1.00 83.25 188 ILE A CA 1
ATOM 1515 C C . ILE A 1 188 ? -11.444 0.095 34.161 1.00 83.25 188 ILE A C 1
ATOM 1517 O O . ILE A 1 188 ? -10.704 0.394 33.229 1.00 83.25 188 ILE A O 1
ATOM 1521 N N . ALA A 1 189 ? -12.697 -0.320 33.962 1.00 86.12 189 ALA A N 1
ATOM 1522 C CA . ALA A 1 189 ? -13.264 -0.494 32.629 1.00 86.12 189 ALA A CA 1
ATOM 1523 C C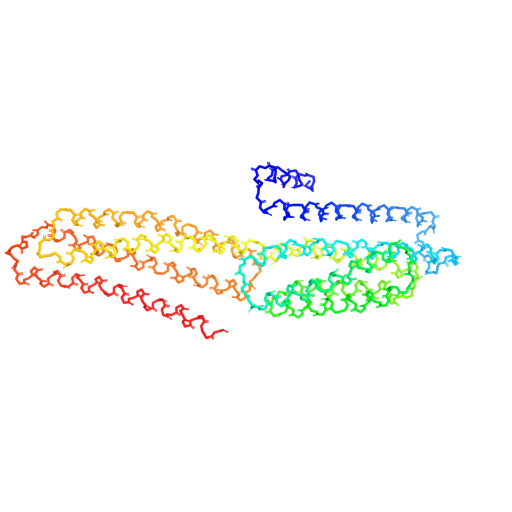 . ALA A 1 189 ? -13.254 0.813 31.814 1.00 86.12 189 ALA A C 1
ATOM 1525 O O . ALA A 1 189 ? -12.700 0.858 30.720 1.00 86.12 189 ALA A O 1
ATOM 1526 N N . HIS A 1 190 ? -13.858 1.884 32.335 1.00 84.81 190 HIS A N 1
ATOM 1527 C CA . HIS A 1 190 ? -14.189 3.064 31.524 1.00 84.81 190 HIS A CA 1
ATOM 1528 C C . HIS A 1 190 ? -13.161 4.197 31.586 1.00 84.81 190 HIS A C 1
ATOM 1530 O O . HIS A 1 190 ? -13.162 5.049 30.704 1.00 84.81 190 HIS A O 1
ATOM 1536 N N . PHE A 1 191 ? -12.296 4.227 32.601 1.00 79.19 191 PHE A N 1
ATOM 1537 C CA . PHE A 1 191 ? -11.292 5.282 32.786 1.00 79.19 191 PHE A CA 1
ATOM 1538 C C . PHE A 1 191 ? -9.849 4.781 32.678 1.00 79.19 191 PHE A C 1
ATOM 1540 O O . PHE A 1 191 ? -8.935 5.597 32.701 1.00 79.19 191 PHE A O 1
ATOM 1547 N N . VAL A 1 192 ? -9.632 3.467 32.548 1.00 80.62 192 VAL A N 1
ATOM 1548 C CA . VAL A 1 192 ? -8.295 2.897 32.312 1.00 80.62 192 VAL A CA 1
ATOM 1549 C C . VAL A 1 192 ? -8.271 2.113 31.005 1.00 80.62 192 VAL A C 1
ATOM 1551 O O . VAL A 1 192 ? -7.572 2.506 30.076 1.00 80.62 192 VAL A O 1
ATOM 1554 N N . LEU A 1 193 ? -9.072 1.047 30.899 1.00 84.69 193 LEU A N 1
ATOM 1555 C CA . LEU A 1 193 ? -9.069 0.179 29.717 1.00 84.69 193 LEU A CA 1
ATOM 1556 C C . LEU A 1 193 ? -9.609 0.890 28.474 1.00 84.69 193 LEU A C 1
ATOM 1558 O O . LEU A 1 193 ? -8.970 0.835 27.427 1.00 84.69 193 LEU A O 1
ATOM 1562 N N . LEU A 1 194 ? -10.743 1.588 28.587 1.00 82.25 194 LEU A N 1
ATOM 1563 C CA . LEU A 1 194 ? -11.332 2.306 27.456 1.00 82.25 194 LEU A CA 1
ATOM 1564 C C . LEU A 1 194 ? -10.413 3.421 26.916 1.00 82.25 194 LEU A C 1
ATOM 1566 O O . LEU A 1 194 ? -10.173 3.427 25.715 1.00 82.25 194 LEU A O 1
ATOM 1570 N N . PRO A 1 195 ? -9.825 4.322 27.729 1.00 75.75 195 PRO A N 1
ATOM 1571 C CA . PRO A 1 195 ? -8.864 5.296 27.212 1.00 75.75 195 PRO A CA 1
ATOM 1572 C C . PRO A 1 195 ? -7.632 4.655 26.570 1.00 75.75 195 PRO A C 1
ATOM 1574 O O . PRO A 1 195 ? -7.193 5.123 25.526 1.00 75.75 195 PRO A O 1
ATOM 1577 N N . ALA A 1 196 ? -7.096 3.573 27.147 1.00 75.75 196 ALA A N 1
ATOM 1578 C CA . ALA A 1 196 ? -5.970 2.851 26.555 1.00 75.75 196 ALA A CA 1
ATOM 1579 C C . ALA A 1 196 ? -6.332 2.257 25.185 1.00 75.75 196 ALA A C 1
ATOM 1581 O O . ALA A 1 196 ? -5.556 2.384 24.240 1.00 75.75 196 ALA A O 1
ATOM 1582 N N . TYR A 1 197 ? -7.528 1.674 25.065 1.00 81.50 197 TYR A N 1
ATOM 1583 C CA . TYR A 1 197 ? -8.072 1.213 23.791 1.00 81.50 197 TYR A CA 1
ATOM 1584 C C . TYR A 1 197 ? -8.177 2.353 22.771 1.00 81.50 197 TYR A C 1
ATOM 1586 O O . TYR A 1 197 ? -7.670 2.229 21.663 1.00 81.50 197 TYR A O 1
ATOM 1594 N N . ILE A 1 198 ? -8.777 3.480 23.162 1.00 74.00 198 ILE A N 1
ATOM 1595 C CA . ILE A 1 198 ? -8.980 4.639 22.285 1.00 74.00 198 ILE A CA 1
ATOM 1596 C C . ILE A 1 198 ? -7.646 5.213 21.804 1.00 74.00 198 ILE A C 1
ATOM 1598 O O . ILE A 1 198 ? -7.511 5.511 20.623 1.00 74.00 198 ILE A O 1
ATOM 1602 N N . ILE A 1 199 ? -6.650 5.342 22.687 1.00 67.88 199 ILE A N 1
ATOM 1603 C CA . ILE A 1 199 ? -5.310 5.805 22.304 1.00 67.88 199 ILE A CA 1
ATOM 1604 C C . ILE A 1 199 ? -4.722 4.862 21.257 1.00 67.88 199 ILE A C 1
ATOM 1606 O O . ILE A 1 199 ? -4.281 5.325 20.209 1.00 67.88 199 ILE A O 1
ATOM 1610 N N . LEU A 1 200 ? -4.770 3.554 21.506 1.00 68.69 200 LEU A N 1
ATOM 1611 C CA . LEU A 1 200 ? -4.223 2.553 20.598 1.00 68.69 200 LEU A CA 1
ATOM 1612 C C . LEU A 1 200 ? -4.941 2.534 19.238 1.00 68.69 200 LEU A C 1
ATOM 1614 O O . LEU A 1 200 ? -4.298 2.451 18.197 1.00 68.69 200 LEU A O 1
ATOM 1618 N N . LEU A 1 201 ? -6.269 2.656 19.236 1.00 70.56 201 LEU A N 1
ATOM 1619 C CA . LEU A 1 201 ? -7.066 2.749 18.016 1.00 70.56 201 LEU A CA 1
ATOM 1620 C C . LEU A 1 201 ? -6.811 4.067 17.269 1.00 70.56 201 LEU A C 1
ATOM 1622 O O . LEU A 1 201 ? -6.779 4.084 16.048 1.00 70.56 201 LEU A O 1
ATOM 1626 N N . SER A 1 202 ? -6.583 5.176 17.976 1.00 61.38 202 SER A N 1
ATOM 1627 C CA . SER A 1 202 ? -6.287 6.473 17.351 1.00 61.38 202 SER A CA 1
ATOM 1628 C C . SER A 1 202 ? -4.885 6.555 16.748 1.00 61.38 202 SER A C 1
ATOM 1630 O O . SER A 1 202 ? -4.657 7.335 15.827 1.00 61.38 202 SER A O 1
ATOM 1632 N N . THR A 1 203 ? -3.940 5.755 17.248 1.00 56.84 203 THR A N 1
ATOM 1633 C CA . THR A 1 203 ? -2.602 5.641 16.661 1.00 56.84 203 THR A CA 1
ATOM 1634 C C . THR A 1 203 ? -2.537 4.570 15.581 1.00 56.84 203 THR A C 1
ATOM 1636 O O . THR A 1 203 ? -1.610 4.598 14.782 1.00 56.84 203 THR A O 1
ATOM 1639 N N . TYR A 1 204 ? -3.527 3.676 15.500 1.00 58.75 204 TYR A N 1
ATOM 1640 C CA . TYR A 1 204 ? -3.609 2.632 14.481 1.00 58.75 204 TYR A CA 1
ATOM 1641 C C . TYR A 1 204 ? -3.415 3.159 13.044 1.00 58.75 204 TYR A C 1
ATOM 1643 O O . TYR A 1 204 ? -2.578 2.586 12.357 1.00 58.75 204 TYR A O 1
ATOM 1651 N N . PRO A 1 205 ? -4.021 4.279 12.592 1.00 53.16 205 PRO A N 1
ATOM 1652 C CA . PRO A 1 205 ? -3.782 4.820 11.245 1.00 53.16 205 PRO A CA 1
ATOM 1653 C C . PRO A 1 205 ? -2.360 5.343 10.994 1.00 53.16 205 PRO A C 1
ATOM 1655 O O . PRO A 1 205 ? -1.941 5.445 9.849 1.00 53.16 205 PRO A O 1
ATOM 1658 N N . LEU A 1 206 ? -1.597 5.683 12.041 1.00 47.25 206 LEU A N 1
ATOM 1659 C CA . LEU A 1 206 ? -0.175 6.032 11.888 1.00 47.25 206 LEU A CA 1
ATOM 1660 C C . LEU A 1 206 ? 0.677 4.796 11.569 1.00 47.25 206 LEU A C 1
ATOM 1662 O O . LEU A 1 206 ? 1.804 4.922 11.099 1.00 47.25 206 LEU A O 1
ATOM 1666 N N . PHE A 1 207 ? 0.141 3.612 11.861 1.00 48.75 207 PHE A N 1
ATOM 1667 C CA . PHE A 1 207 ? 0.786 2.320 11.674 1.00 48.75 207 PHE A CA 1
ATOM 1668 C C . PHE A 1 207 ? 0.179 1.525 10.515 1.00 48.75 207 PHE A C 1
ATOM 1670 O O . PHE A 1 207 ? 0.877 0.708 9.921 1.00 48.75 207 PHE A O 1
ATOM 1677 N N . ASP A 1 208 ? -1.083 1.787 10.178 1.00 48.56 208 ASP A N 1
ATOM 1678 C CA . ASP A 1 208 ? -1.805 1.152 9.087 1.00 48.56 208 ASP A CA 1
ATOM 1679 C C . ASP A 1 208 ? -1.711 2.017 7.830 1.00 48.56 208 ASP A C 1
ATOM 1681 O O . ASP A 1 208 ? -2.357 3.055 7.746 1.00 48.56 208 ASP A O 1
ATOM 1685 N N . ASN A 1 209 ? -0.837 1.603 6.909 1.00 53.09 209 ASN A N 1
ATOM 1686 C CA . ASN A 1 209 ? -0.963 1.484 5.443 1.00 53.09 209 ASN A CA 1
ATOM 1687 C C . ASN A 1 209 ? -1.923 2.387 4.620 1.00 53.09 209 ASN A C 1
ATOM 1689 O O . ASN A 1 209 ? -2.123 2.112 3.437 1.00 53.09 209 ASN A O 1
ATOM 1693 N N . GLY A 1 210 ? -2.523 3.451 5.153 1.00 47.22 210 GLY A N 1
ATOM 1694 C CA . GLY A 1 210 ? -3.613 4.201 4.517 1.00 47.22 210 GLY A CA 1
ATOM 1695 C C . GLY A 1 210 ? -3.214 4.876 3.204 1.00 47.22 210 GLY A C 1
ATOM 1696 O O . GLY A 1 210 ? -4.041 5.013 2.308 1.00 47.22 210 GLY A O 1
ATOM 1697 N N . ASN A 1 211 ? -1.928 5.200 3.041 1.00 52.22 211 ASN A N 1
ATOM 1698 C CA . ASN A 1 211 ? -1.392 5.735 1.790 1.00 52.22 211 ASN A CA 1
ATOM 1699 C C . ASN A 1 211 ? -0.987 4.655 0.772 1.00 52.22 211 ASN A C 1
ATOM 1701 O O . ASN A 1 211 ? -0.737 5.003 -0.376 1.00 52.22 211 ASN A O 1
ATOM 1705 N N . ILE A 1 212 ? -0.931 3.362 1.122 1.00 56.47 212 ILE A N 1
ATOM 1706 C CA . ILE A 1 212 ? -0.458 2.309 0.201 1.00 56.47 212 ILE A CA 1
ATOM 1707 C C . ILE A 1 212 ? -1.257 2.254 -1.109 1.00 56.47 212 ILE A C 1
ATOM 1709 O O . ILE A 1 212 ? -0.619 2.142 -2.157 1.00 56.47 212 ILE A O 1
ATOM 1713 N N . PRO A 1 213 ? -2.600 2.364 -1.127 1.00 55.12 213 PRO A N 1
ATOM 1714 C CA . PRO A 1 213 ? -3.346 2.361 -2.385 1.00 55.12 213 PRO A CA 1
ATOM 1715 C C . PRO A 1 213 ? -2.969 3.527 -3.308 1.00 55.12 213 PRO A C 1
ATOM 1717 O O . PRO A 1 213 ? -2.804 3.330 -4.513 1.00 55.12 213 PRO A O 1
ATOM 1720 N N . GLU A 1 214 ? -2.775 4.725 -2.751 1.00 56.94 214 GLU A N 1
ATOM 1721 C CA . GLU A 1 214 ? -2.390 5.908 -3.527 1.00 56.94 214 GLU A CA 1
ATOM 1722 C C . GLU A 1 214 ? -0.924 5.820 -3.981 1.00 56.94 214 GLU A C 1
ATOM 1724 O O . GLU A 1 214 ? -0.622 6.083 -5.145 1.00 56.94 214 GLU A O 1
ATOM 1729 N N . LEU A 1 215 ? -0.025 5.334 -3.118 1.00 61.75 215 LEU A N 1
ATOM 1730 C CA . LEU A 1 215 ? 1.376 5.066 -3.464 1.00 61.75 215 LEU A CA 1
ATOM 1731 C C . LEU A 1 215 ? 1.492 3.993 -4.562 1.00 61.75 215 LEU A C 1
ATOM 1733 O O . LEU A 1 215 ? 2.287 4.138 -5.486 1.00 61.75 215 LEU A O 1
ATOM 1737 N N . THR A 1 216 ? 0.659 2.948 -4.516 1.00 63.97 216 THR A N 1
ATOM 1738 C CA . THR A 1 216 ? 0.601 1.882 -5.535 1.00 63.97 216 THR A CA 1
ATOM 1739 C C . THR A 1 216 ? 0.064 2.415 -6.865 1.00 63.97 216 THR A C 1
ATOM 1741 O O . THR A 1 216 ? 0.519 2.022 -7.940 1.00 63.97 216 THR A O 1
ATOM 1744 N N . LYS A 1 217 ? -0.902 3.339 -6.831 1.00 69.31 217 LYS A N 1
ATOM 1745 C CA . LYS A 1 217 ? -1.415 4.001 -8.036 1.00 69.31 217 LYS A CA 1
ATOM 1746 C C . LYS A 1 217 ? -0.346 4.880 -8.686 1.00 69.31 217 LYS A C 1
ATOM 1748 O O . LYS A 1 217 ? -0.201 4.841 -9.907 1.00 69.31 217 LYS A O 1
ATOM 1753 N N . GLN A 1 218 ? 0.410 5.632 -7.886 1.00 70.50 218 GLN A N 1
ATOM 1754 C CA . GLN A 1 218 ? 1.533 6.440 -8.365 1.00 70.50 218 GLN A CA 1
ATOM 1755 C C . GLN A 1 218 ? 2.654 5.567 -8.944 1.00 70.50 218 GLN A C 1
ATOM 1757 O O . GLN A 1 218 ? 3.159 5.876 -10.021 1.00 70.50 218 GLN A O 1
ATOM 1762 N N . GLU A 1 219 ? 2.976 4.442 -8.299 1.00 74.94 219 GLU A N 1
ATOM 1763 C CA . GLU A 1 219 ? 3.923 3.441 -8.812 1.00 74.94 219 GLU A CA 1
ATOM 1764 C C . GLU A 1 219 ? 3.483 2.892 -10.178 1.00 74.94 219 GLU A C 1
ATOM 1766 O O . GLU A 1 219 ? 4.241 2.955 -11.145 1.00 74.94 219 GLU A O 1
ATOM 1771 N N . ASN A 1 220 ? 2.246 2.396 -10.288 1.00 74.75 220 ASN A N 1
ATOM 1772 C CA . ASN A 1 220 ? 1.741 1.814 -11.534 1.00 74.75 220 ASN A CA 1
ATOM 1773 C C . ASN A 1 220 ? 1.675 2.850 -12.668 1.00 74.75 220 ASN A C 1
ATOM 1775 O O . ASN A 1 220 ? 1.944 2.518 -13.823 1.00 74.75 220 ASN A O 1
ATOM 1779 N N . LEU A 1 221 ? 1.334 4.105 -12.355 1.00 79.31 221 LEU A N 1
ATOM 1780 C CA . LEU A 1 221 ? 1.344 5.190 -13.334 1.00 79.31 221 LEU A CA 1
ATOM 1781 C C . LEU A 1 221 ? 2.768 5.476 -13.828 1.00 79.31 221 LEU A C 1
ATOM 1783 O O . LEU A 1 221 ? 2.967 5.648 -15.030 1.00 79.31 221 LEU A O 1
ATOM 1787 N N . ALA A 1 222 ? 3.748 5.499 -12.922 1.00 78.38 222 ALA A N 1
ATOM 1788 C CA . ALA A 1 222 ? 5.149 5.697 -13.270 1.00 78.38 222 ALA A CA 1
ATOM 1789 C C . ALA A 1 222 ? 5.663 4.569 -14.179 1.00 78.38 222 ALA A C 1
ATOM 1791 O O . ALA A 1 222 ? 6.259 4.834 -15.223 1.00 78.38 222 ALA A O 1
ATOM 1792 N N . GLU A 1 223 ? 5.359 3.312 -13.849 1.00 81.19 223 GLU A N 1
ATOM 1793 C CA . GLU A 1 223 ? 5.731 2.163 -14.677 1.00 81.19 223 GLU A CA 1
ATOM 1794 C C . GLU A 1 223 ? 5.094 2.222 -16.071 1.00 81.19 223 GLU A C 1
ATOM 1796 O O . GLU A 1 223 ? 5.790 2.070 -17.075 1.00 81.19 223 GLU A O 1
ATOM 1801 N N . GLN A 1 224 ? 3.795 2.521 -16.166 1.00 81.56 224 GLN A N 1
ATOM 1802 C CA . GLN A 1 224 ? 3.118 2.659 -17.458 1.00 81.56 224 GLN A CA 1
ATOM 1803 C C . GLN A 1 224 ? 3.716 3.777 -18.315 1.00 81.56 224 GLN A C 1
ATOM 1805 O O . GLN A 1 224 ? 3.931 3.590 -19.514 1.00 81.56 224 GLN A O 1
ATOM 1810 N N . GLN A 1 225 ? 4.005 4.935 -17.716 1.00 83.50 225 GLN A N 1
ATOM 1811 C CA . GLN A 1 225 ? 4.638 6.044 -18.429 1.00 83.50 225 GLN A CA 1
ATOM 1812 C C . GLN A 1 225 ? 6.016 5.646 -18.968 1.00 83.50 225 GLN A C 1
ATOM 1814 O O . GLN A 1 225 ? 6.318 5.923 -20.127 1.00 83.50 225 GLN A O 1
ATOM 1819 N N . PHE A 1 226 ? 6.822 4.945 -18.169 1.00 86.19 226 PHE A N 1
ATOM 1820 C CA . PHE A 1 226 ? 8.121 4.443 -18.609 1.00 86.19 226 PHE A CA 1
ATOM 1821 C C . PHE A 1 226 ? 8.018 3.432 -19.761 1.00 86.19 226 PHE A C 1
ATOM 1823 O O . PHE A 1 226 ? 8.770 3.519 -20.738 1.00 86.19 226 PHE A O 1
ATOM 1830 N N . LEU A 1 227 ? 7.091 2.475 -19.658 1.00 84.75 227 LEU A N 1
ATOM 1831 C CA . LEU A 1 227 ? 6.886 1.444 -20.677 1.00 84.75 227 LEU A CA 1
ATOM 1832 C C . LEU A 1 227 ? 6.427 2.044 -22.009 1.00 84.75 227 LEU A C 1
ATOM 1834 O O . LEU A 1 227 ? 6.881 1.595 -23.060 1.00 84.75 227 LEU A O 1
ATOM 1838 N N . ASN A 1 228 ? 5.594 3.087 -21.979 1.00 85.31 228 ASN A N 1
ATOM 1839 C CA . ASN A 1 228 ? 5.150 3.783 -23.187 1.00 85.31 228 ASN A CA 1
ATOM 1840 C C . ASN A 1 228 ? 6.319 4.448 -23.930 1.00 85.31 228 ASN A C 1
ATOM 1842 O O . ASN A 1 228 ? 6.479 4.238 -25.133 1.00 85.31 228 ASN A O 1
ATOM 1846 N N . GLU A 1 229 ? 7.168 5.198 -23.222 1.00 87.44 229 GLU A N 1
ATOM 1847 C CA . GLU A 1 229 ? 8.336 5.849 -23.837 1.00 87.44 229 GLU A CA 1
ATOM 1848 C C . GLU A 1 229 ? 9.368 4.822 -24.331 1.00 87.44 229 GLU A C 1
ATOM 1850 O O . GLU A 1 229 ? 9.955 4.972 -25.405 1.00 87.44 229 GLU A O 1
ATOM 1855 N N . SER A 1 230 ? 9.559 3.732 -23.584 1.00 85.75 230 SER A N 1
ATOM 1856 C CA . SER A 1 230 ? 10.441 2.633 -23.996 1.00 85.75 230 SER A CA 1
ATOM 1857 C C . SER A 1 230 ? 9.908 1.895 -25.228 1.00 85.75 230 SER A C 1
ATOM 1859 O O . SER A 1 230 ? 10.682 1.561 -26.126 1.00 85.75 230 SER A O 1
ATOM 1861 N N . GLY A 1 231 ? 8.591 1.692 -25.315 1.00 84.12 231 GLY A N 1
ATOM 1862 C CA . GLY A 1 231 ? 7.926 1.115 -26.481 1.00 84.12 231 GLY A CA 1
ATOM 1863 C C . GLY A 1 231 ? 8.050 1.996 -27.723 1.00 84.12 231 GLY A C 1
ATOM 1864 O O . GLY A 1 231 ? 8.338 1.482 -28.804 1.00 84.12 231 GLY A O 1
ATOM 1865 N N . ALA A 1 232 ? 7.911 3.316 -27.570 1.00 85.75 232 ALA A N 1
ATOM 1866 C CA . ALA A 1 232 ? 8.105 4.269 -28.661 1.00 85.75 232 ALA A CA 1
ATOM 1867 C C . ALA A 1 232 ? 9.533 4.209 -29.226 1.00 85.75 232 ALA A C 1
ATOM 1869 O O . ALA A 1 232 ? 9.708 4.123 -30.443 1.00 85.75 232 ALA A O 1
ATOM 1870 N N . LEU A 1 233 ? 10.554 4.177 -28.359 1.00 89.25 233 LEU A N 1
ATOM 1871 C CA . LEU A 1 233 ? 11.937 4.059 -28.819 1.00 89.25 233 LEU A CA 1
ATOM 1872 C C . LEU A 1 233 ? 12.222 2.707 -29.483 1.00 89.25 233 LEU A C 1
ATOM 1874 O O . LEU A 1 233 ? 12.859 2.673 -30.534 1.00 89.25 233 LEU A O 1
ATOM 1878 N N . ASN A 1 234 ? 11.735 1.603 -28.909 1.00 86.44 234 ASN A N 1
ATOM 1879 C CA . ASN A 1 234 ? 11.883 0.281 -29.521 1.00 86.44 234 ASN A CA 1
ATOM 1880 C C . ASN A 1 234 ? 11.217 0.225 -30.903 1.00 86.44 234 ASN A C 1
ATOM 1882 O O . ASN A 1 234 ? 11.794 -0.329 -31.835 1.00 86.44 234 ASN A O 1
ATOM 1886 N N . GLY A 1 235 ? 10.042 0.841 -31.062 1.00 86.19 235 GLY A N 1
ATOM 1887 C CA . GLY A 1 235 ? 9.380 0.979 -32.359 1.00 86.19 235 GLY A CA 1
ATOM 1888 C C . GLY A 1 235 ? 10.234 1.747 -33.371 1.00 86.19 235 GLY A C 1
ATOM 1889 O O . GLY A 1 235 ? 10.445 1.262 -34.483 1.00 86.19 235 GLY A O 1
ATOM 1890 N N . ALA A 1 236 ? 10.785 2.898 -32.973 1.00 88.06 236 ALA A N 1
ATOM 1891 C CA . ALA A 1 236 ? 11.675 3.693 -33.820 1.00 88.06 236 ALA A CA 1
ATOM 1892 C C . ALA A 1 236 ? 12.943 2.917 -34.223 1.00 88.06 236 ALA A C 1
ATOM 1894 O O . ALA A 1 236 ? 13.342 2.940 -35.386 1.00 88.06 236 ALA A O 1
ATOM 1895 N N . TYR A 1 237 ? 13.543 2.175 -33.287 1.00 88.62 237 TYR A N 1
ATOM 1896 C CA . TYR A 1 237 ? 14.712 1.336 -33.548 1.00 88.62 237 TYR A CA 1
ATOM 1897 C C . TYR A 1 237 ? 14.412 0.197 -34.532 1.00 88.62 237 TYR A C 1
ATOM 1899 O O . TYR A 1 237 ? 15.158 -0.005 -35.488 1.00 88.62 237 TYR A O 1
ATOM 1907 N N . VAL A 1 238 ? 13.299 -0.520 -34.354 1.00 87.94 238 VAL A N 1
ATOM 1908 C CA . VAL A 1 238 ? 12.896 -1.597 -35.273 1.00 87.94 238 VAL A CA 1
ATOM 1909 C C . VAL A 1 238 ? 12.655 -1.054 -36.682 1.00 87.94 238 VAL A C 1
ATOM 1911 O O . VAL A 1 238 ? 13.110 -1.659 -37.651 1.00 87.94 238 VAL A O 1
ATOM 1914 N N . LEU A 1 239 ? 11.990 0.099 -36.810 1.00 87.00 239 LEU A N 1
ATOM 1915 C CA . LEU A 1 239 ? 11.782 0.749 -38.107 1.00 87.00 239 LEU A CA 1
ATOM 1916 C C . LEU A 1 239 ? 13.105 1.149 -38.763 1.00 87.00 239 LEU A C 1
ATOM 1918 O O . LEU A 1 239 ? 13.280 0.925 -39.958 1.00 87.00 239 LEU A O 1
ATOM 1922 N N . PHE A 1 240 ? 14.044 1.689 -37.987 1.00 89.00 240 PHE A N 1
ATOM 1923 C CA . PHE A 1 240 ? 15.386 2.013 -38.459 1.00 89.00 240 PHE A CA 1
ATOM 1924 C C . PHE A 1 240 ? 16.122 0.782 -39.010 1.00 89.00 240 PHE A C 1
ATOM 1926 O O . PHE A 1 240 ? 16.686 0.858 -40.098 1.00 89.00 240 PHE A O 1
ATOM 1933 N N . LEU A 1 241 ? 16.050 -0.364 -38.324 1.00 87.19 241 LEU A N 1
ATOM 1934 C CA . LEU A 1 241 ? 16.676 -1.612 -38.779 1.00 87.19 241 LEU A CA 1
ATOM 1935 C C . LEU A 1 241 ? 16.020 -2.223 -40.027 1.00 87.19 241 LEU A C 1
ATOM 1937 O O . LEU A 1 241 ? 16.677 -2.946 -40.771 1.00 87.19 241 LEU A O 1
ATOM 1941 N N . GLN A 1 242 ? 14.725 -1.985 -40.245 1.00 87.38 242 GLN A N 1
ATOM 1942 C CA . GLN A 1 242 ? 13.983 -2.538 -41.385 1.00 87.38 242 GLN A CA 1
ATOM 1943 C C . GLN A 1 242 ? 14.212 -1.769 -42.692 1.00 87.38 242 GLN A C 1
ATOM 1945 O O . GLN A 1 242 ? 13.834 -2.251 -43.762 1.00 87.38 242 GLN A O 1
ATOM 1950 N N . ARG A 1 243 ? 14.785 -0.564 -42.634 1.00 83.81 243 ARG A N 1
ATOM 1951 C CA . ARG A 1 243 ? 15.053 0.248 -43.823 1.00 83.81 243 ARG A CA 1
ATOM 1952 C C . ARG A 1 243 ? 16.372 -0.168 -44.464 1.00 83.81 243 ARG A C 1
ATOM 1954 O O . ARG A 1 243 ? 17.412 -0.130 -43.823 1.00 83.81 243 ARG A O 1
ATOM 1961 N N . GLU A 1 244 ? 16.331 -0.456 -45.764 1.00 80.38 244 GLU A N 1
ATOM 1962 C CA . GLU A 1 244 ? 17.540 -0.682 -46.574 1.00 80.38 244 GLU A CA 1
ATOM 1963 C C . GLU A 1 244 ? 18.463 0.549 -46.579 1.00 80.38 244 GLU A C 1
ATOM 1965 O O . GLU A 1 244 ? 19.683 0.420 -46.551 1.00 80.38 244 GLU A O 1
ATOM 1970 N N . ALA A 1 245 ? 17.873 1.747 -46.565 1.00 85.12 245 ALA A N 1
ATOM 1971 C CA . ALA A 1 245 ? 18.572 3.018 -46.432 1.00 85.12 245 ALA A CA 1
ATOM 1972 C C . ALA A 1 245 ? 17.798 3.933 -45.462 1.00 85.12 245 ALA A C 1
ATOM 1974 O O . ALA A 1 245 ? 16.873 4.632 -45.890 1.00 85.12 245 ALA A O 1
ATOM 1975 N N . PRO A 1 246 ? 18.111 3.908 -44.154 1.00 85.81 246 PRO A N 1
ATOM 1976 C CA . PRO A 1 246 ? 17.493 4.803 -43.184 1.00 85.81 246 PRO A CA 1
ATOM 1977 C C . PRO A 1 246 ? 17.859 6.257 -43.493 1.00 85.81 246 PRO A C 1
ATOM 1979 O O . PRO A 1 246 ? 19.003 6.578 -43.822 1.00 85.81 246 PRO A O 1
ATOM 1982 N N . GLY A 1 247 ? 16.863 7.138 -43.425 1.00 85.56 247 GLY A N 1
ATOM 1983 C CA . GLY A 1 247 ? 17.011 8.545 -43.755 1.00 85.56 247 GLY A CA 1
ATOM 1984 C C . GLY A 1 247 ? 17.011 9.442 -42.524 1.00 85.56 247 GLY A C 1
ATOM 1985 O O . GLY A 1 247 ? 16.888 9.012 -41.378 1.00 85.56 247 GLY A O 1
ATOM 1986 N N . LYS A 1 248 ? 17.078 10.751 -42.787 1.00 87.94 248 LYS A N 1
ATOM 1987 C CA . LYS A 1 248 ? 17.033 11.792 -41.752 1.00 87.94 248 LYS A CA 1
ATOM 1988 C C . LYS A 1 248 ? 15.819 11.659 -40.823 1.00 87.94 248 LYS A C 1
ATOM 1990 O O . LYS A 1 248 ? 15.934 11.909 -39.631 1.00 87.94 248 LYS A O 1
ATOM 1995 N N . ARG A 1 249 ? 14.671 11.233 -41.362 1.00 88.88 249 ARG A N 1
ATOM 1996 C CA . ARG A 1 249 ? 13.446 11.032 -40.583 1.00 88.88 249 ARG A CA 1
ATOM 1997 C C . ARG A 1 249 ? 13.639 9.975 -39.495 1.00 88.88 249 ARG A C 1
ATOM 1999 O O . ARG A 1 249 ? 13.298 10.239 -38.350 1.00 88.88 249 ARG A O 1
ATOM 2006 N N . GLU A 1 250 ? 14.179 8.811 -39.844 1.00 89.25 250 GLU A N 1
ATOM 2007 C CA . GLU A 1 250 ? 14.413 7.716 -38.900 1.00 89.25 250 GLU A CA 1
ATOM 2008 C C . GLU A 1 250 ? 15.438 8.113 -37.822 1.00 89.25 250 GLU A C 1
ATOM 2010 O O . GLU A 1 250 ? 15.238 7.826 -36.641 1.00 89.25 250 GLU A O 1
ATOM 2015 N N . PHE A 1 251 ? 16.495 8.841 -38.199 1.00 91.00 251 PHE A N 1
ATOM 2016 C CA . PHE A 1 251 ? 17.479 9.367 -37.244 1.00 91.00 251 PHE A CA 1
ATOM 2017 C C . PHE A 1 251 ? 16.863 10.367 -36.254 1.00 91.00 251 PHE A C 1
ATOM 2019 O O . PHE A 1 251 ? 17.087 10.263 -35.045 1.00 91.00 251 PHE A O 1
ATOM 2026 N N . ASP A 1 252 ? 16.064 11.316 -36.750 1.00 91.44 252 ASP A N 1
ATOM 2027 C CA . ASP A 1 252 ? 15.386 12.322 -35.925 1.00 91.44 252 ASP A CA 1
ATOM 2028 C C . ASP A 1 252 ? 14.328 11.675 -35.004 1.00 91.44 252 ASP A C 1
ATOM 2030 O O . ASP A 1 252 ? 14.155 12.081 -33.849 1.00 91.44 252 ASP A O 1
ATOM 2034 N N . GLU A 1 253 ? 13.643 10.628 -35.469 1.00 91.19 253 GLU A N 1
ATOM 2035 C CA . GLU A 1 253 ? 12.651 9.876 -34.692 1.00 91.19 253 GLU A CA 1
ATOM 2036 C C . GLU A 1 253 ? 13.290 9.082 -33.541 1.00 91.19 253 GLU A C 1
ATOM 2038 O O . GLU A 1 253 ? 12.770 9.094 -32.420 1.00 91.19 253 GLU A O 1
ATOM 2043 N N . ILE A 1 254 ? 14.461 8.473 -33.764 1.00 91.62 254 ILE A N 1
ATOM 2044 C CA . ILE A 1 254 ? 15.238 7.841 -32.689 1.00 91.62 254 ILE A CA 1
ATOM 2045 C C . ILE A 1 254 ? 15.716 8.889 -31.681 1.00 91.62 254 ILE A C 1
ATOM 2047 O O . ILE A 1 254 ? 15.452 8.743 -30.488 1.00 91.62 254 ILE A O 1
ATOM 2051 N N . ARG A 1 255 ? 16.371 9.969 -32.132 1.00 92.38 255 ARG A N 1
ATOM 2052 C CA . ARG A 1 255 ? 16.904 11.015 -31.235 1.00 92.38 255 ARG A CA 1
ATOM 2053 C C . ARG A 1 255 ? 15.811 11.659 -30.386 1.00 92.38 255 ARG A C 1
ATOM 2055 O O . ARG A 1 255 ? 15.974 11.818 -29.178 1.00 92.38 255 ARG A O 1
ATOM 2062 N N . SER A 1 256 ? 14.674 11.991 -30.994 1.00 92.44 256 SER A N 1
ATOM 2063 C CA . SER A 1 256 ? 13.532 12.559 -30.267 1.00 92.44 256 SER A CA 1
ATOM 2064 C C . SER A 1 256 ? 12.924 11.573 -29.265 1.00 92.44 256 SER A C 1
ATOM 2066 O O . SER A 1 256 ? 12.497 11.981 -28.185 1.00 92.44 256 SER A O 1
ATOM 2068 N N . SER A 1 257 ? 12.908 10.276 -29.574 1.00 91.06 257 SER A N 1
ATOM 2069 C CA . SER A 1 257 ? 12.422 9.241 -28.654 1.00 91.06 257 SER A CA 1
ATOM 2070 C C . SER A 1 257 ? 13.402 8.973 -27.506 1.00 91.06 257 SER A C 1
ATOM 2072 O O . SER A 1 257 ? 12.959 8.809 -26.372 1.00 91.06 257 SER A O 1
ATOM 2074 N N . ILE A 1 258 ? 14.718 9.035 -27.750 1.00 92.62 258 ILE A N 1
ATOM 2075 C CA . ILE A 1 258 ? 15.745 9.012 -26.694 1.00 92.62 258 ILE A CA 1
ATOM 2076 C C . ILE A 1 258 ? 15.551 10.200 -25.749 1.00 92.62 258 ILE A C 1
ATOM 2078 O O . ILE A 1 258 ? 15.445 10.003 -24.540 1.00 92.62 258 ILE A O 1
ATOM 2082 N N . ALA A 1 259 ? 15.438 11.418 -26.289 1.00 90.50 259 ALA A N 1
ATOM 2083 C CA . ALA A 1 259 ? 15.281 12.629 -25.486 1.00 90.50 259 ALA A CA 1
ATOM 2084 C C . ALA A 1 259 ? 14.017 12.589 -24.609 1.00 90.50 259 ALA A C 1
ATOM 2086 O O . ALA A 1 259 ? 14.095 12.844 -23.408 1.00 90.50 259 ALA A O 1
ATOM 2087 N N . ARG A 1 260 ? 12.865 12.204 -25.184 1.00 89.44 260 ARG A N 1
ATOM 2088 C CA . ARG A 1 260 ? 11.605 12.036 -24.435 1.00 89.44 260 ARG A CA 1
ATOM 2089 C C . ARG A 1 260 ? 11.742 11.012 -23.313 1.00 89.44 260 ARG A C 1
ATOM 2091 O O . ARG A 1 260 ? 11.346 11.290 -22.179 1.00 89.44 260 ARG A O 1
ATOM 2098 N N . ARG A 1 261 ? 12.354 9.860 -23.607 1.00 90.94 261 ARG A N 1
ATOM 2099 C CA . ARG A 1 261 ? 12.572 8.805 -22.618 1.00 90.94 261 ARG A CA 1
ATOM 2100 C C . ARG A 1 261 ? 13.498 9.264 -21.493 1.00 90.94 261 ARG A C 1
ATOM 2102 O O . ARG A 1 261 ? 13.163 9.036 -20.340 1.00 90.94 261 ARG A O 1
ATOM 2109 N N . GLU A 1 262 ? 14.610 9.940 -21.781 1.00 88.50 262 GLU A N 1
ATOM 2110 C CA . GLU A 1 262 ? 15.536 10.418 -20.739 1.00 88.50 262 GLU A CA 1
ATOM 2111 C C . GLU A 1 262 ? 14.897 11.452 -19.808 1.00 88.50 262 GLU A C 1
ATOM 2113 O O . GLU A 1 262 ? 15.042 11.349 -18.586 1.00 88.50 262 GLU A O 1
ATOM 2118 N N . THR A 1 263 ? 14.136 12.407 -20.359 1.00 88.25 263 THR A N 1
ATOM 2119 C CA . THR A 1 263 ? 13.356 13.351 -19.543 1.00 88.25 263 THR A CA 1
ATOM 2120 C C . THR A 1 263 ? 12.389 12.600 -18.631 1.00 88.25 263 THR A C 1
ATOM 2122 O O . THR A 1 263 ? 12.345 12.859 -17.429 1.00 88.25 263 THR A O 1
ATOM 2125 N N . LYS A 1 264 ? 11.670 11.611 -19.174 1.00 87.12 264 LYS A N 1
ATOM 2126 C CA . LYS A 1 264 ? 10.705 10.827 -18.401 1.00 87.12 264 LYS A CA 1
ATOM 2127 C C . LYS A 1 264 ? 11.371 9.946 -17.337 1.00 87.12 264 LYS A C 1
ATOM 2129 O O . LYS A 1 264 ? 10.866 9.875 -16.222 1.00 87.12 264 LYS A O 1
ATOM 2134 N N . ILE A 1 265 ? 12.518 9.326 -17.629 1.00 87.62 265 ILE A N 1
ATOM 2135 C CA . ILE A 1 265 ? 13.282 8.543 -16.643 1.00 87.62 265 ILE A CA 1
ATOM 2136 C C . ILE A 1 265 ? 13.701 9.434 -15.470 1.00 87.62 265 ILE A C 1
ATOM 2138 O O . ILE A 1 265 ? 13.599 9.001 -14.328 1.00 87.62 265 ILE A O 1
ATOM 2142 N N . ALA A 1 266 ? 14.160 10.666 -15.711 1.00 86.00 266 ALA A N 1
ATOM 2143 C CA . ALA A 1 266 ? 14.557 11.564 -14.624 1.00 86.00 266 ALA A CA 1
ATOM 2144 C C . ALA A 1 266 ? 13.387 11.894 -13.675 1.00 86.00 266 ALA A C 1
ATOM 2146 O O . ALA A 1 266 ? 13.554 11.827 -12.457 1.00 86.00 266 ALA A O 1
ATOM 2147 N N . GLU A 1 267 ? 12.202 12.183 -14.225 1.00 87.62 267 GLU A N 1
ATOM 2148 C CA . GLU A 1 267 ? 10.974 12.405 -13.446 1.00 87.62 267 GLU A CA 1
ATOM 2149 C C . GLU A 1 267 ? 10.589 11.162 -12.631 1.00 87.62 267 GLU A C 1
ATOM 2151 O O . GLU A 1 267 ? 10.310 11.254 -11.434 1.00 87.62 267 GLU A O 1
ATOM 2156 N N . ILE A 1 268 ? 10.616 9.988 -13.268 1.00 86.50 268 ILE A N 1
ATOM 2157 C CA . ILE A 1 268 ? 10.214 8.721 -12.650 1.00 86.50 268 ILE A CA 1
ATOM 2158 C C . ILE A 1 268 ? 11.194 8.289 -11.563 1.00 86.50 268 ILE A C 1
ATOM 2160 O O . ILE A 1 268 ? 10.752 7.848 -10.510 1.00 86.50 268 ILE A O 1
ATOM 2164 N N . VAL A 1 269 ? 12.506 8.430 -11.771 1.00 87.50 269 VAL A N 1
ATOM 2165 C CA . VAL A 1 269 ? 13.509 8.110 -10.742 1.00 87.50 269 VAL A CA 1
ATOM 2166 C C . VAL A 1 269 ? 13.270 8.956 -9.496 1.00 87.50 269 VAL A C 1
ATOM 2168 O O . VAL A 1 269 ? 13.193 8.402 -8.404 1.00 87.50 269 VAL A O 1
ATOM 2171 N N . SER A 1 270 ? 13.058 10.267 -9.659 1.00 85.88 270 SER A N 1
ATOM 2172 C CA . SER A 1 270 ? 12.770 11.149 -8.525 1.00 85.88 270 SER A CA 1
ATOM 2173 C C . SER A 1 270 ? 11.484 10.749 -7.793 1.00 85.88 270 SER A C 1
ATOM 2175 O O . SER A 1 270 ? 11.469 10.705 -6.564 1.00 85.88 270 SER A O 1
ATOM 2177 N N . LEU A 1 271 ? 10.423 10.400 -8.531 1.00 84.06 271 LEU A N 1
ATOM 2178 C CA . LEU A 1 271 ? 9.171 9.915 -7.949 1.00 84.06 271 LEU A CA 1
ATOM 2179 C C . LEU A 1 271 ? 9.363 8.585 -7.206 1.00 84.06 271 LEU A C 1
ATOM 2181 O O . LEU A 1 271 ? 8.895 8.443 -6.083 1.00 84.06 271 LEU A O 1
ATOM 2185 N N . VAL A 1 272 ? 10.063 7.616 -7.798 1.00 82.69 272 VAL A N 1
ATOM 2186 C CA . VAL A 1 272 ? 10.297 6.299 -7.186 1.00 82.69 272 VAL A CA 1
ATOM 2187 C C . VAL A 1 272 ? 11.158 6.423 -5.927 1.00 82.69 272 VAL A C 1
ATOM 2189 O O . VAL A 1 272 ? 10.860 5.767 -4.934 1.00 82.69 272 VAL A O 1
ATOM 2192 N N . GLU A 1 273 ? 12.175 7.287 -5.918 1.00 84.75 273 GLU A N 1
ATOM 2193 C CA . GLU A 1 273 ? 12.974 7.576 -4.718 1.00 84.75 273 GLU A CA 1
ATOM 2194 C C . GLU A 1 273 ? 12.119 8.198 -3.603 1.00 84.75 273 GLU A C 1
ATOM 2196 O O . GLU A 1 273 ? 12.198 7.767 -2.452 1.00 84.75 273 GLU A O 1
ATOM 2201 N N . GLN A 1 274 ? 11.244 9.155 -3.936 1.00 81.94 274 GLN A N 1
ATOM 2202 C CA . GLN A 1 274 ? 10.287 9.721 -2.978 1.00 81.94 274 GLN A CA 1
ATOM 2203 C C . GLN A 1 274 ? 9.330 8.652 -2.437 1.00 81.94 274 GLN A C 1
ATOM 2205 O O . GLN A 1 274 ? 9.139 8.562 -1.225 1.00 81.94 274 GLN A O 1
ATOM 2210 N N . LEU A 1 275 ? 8.774 7.807 -3.311 1.00 78.38 275 LEU A N 1
ATOM 2211 C CA . LEU A 1 275 ? 7.900 6.703 -2.916 1.00 78.38 275 LEU A CA 1
ATOM 2212 C C . LEU A 1 275 ? 8.627 5.725 -1.984 1.00 78.38 275 LEU A C 1
ATOM 2214 O O . LEU A 1 275 ? 8.059 5.326 -0.971 1.00 78.38 275 LEU A O 1
ATOM 2218 N N . GLN A 1 276 ? 9.885 5.373 -2.269 1.00 79.44 276 GLN A N 1
ATOM 2219 C CA . GLN A 1 276 ? 10.693 4.519 -1.393 1.00 79.44 276 GLN A CA 1
ATOM 2220 C C . GLN A 1 276 ? 10.869 5.129 0.001 1.00 79.44 276 GLN A C 1
ATOM 2222 O O . GLN A 1 276 ? 10.756 4.408 0.992 1.00 79.44 276 GLN A O 1
ATOM 2227 N N . GLU A 1 277 ? 11.121 6.435 0.100 1.00 79.75 277 GLU A N 1
ATOM 2228 C CA . GLU A 1 277 ? 11.208 7.123 1.392 1.00 79.75 277 GLU A CA 1
ATOM 2229 C C . GLU A 1 277 ? 9.859 7.151 2.127 1.00 79.75 277 GLU A C 1
ATOM 2231 O O . GLU A 1 277 ? 9.819 6.920 3.335 1.00 79.75 277 GLU A O 1
ATOM 2236 N N . GLU A 1 278 ? 8.741 7.345 1.422 1.00 69.81 278 GLU A N 1
ATOM 2237 C CA . GLU A 1 278 ? 7.399 7.255 2.018 1.00 69.81 278 GLU A CA 1
ATOM 2238 C C . GLU A 1 278 ? 7.051 5.835 2.494 1.00 69.81 278 GLU A C 1
ATOM 2240 O O . GLU A 1 278 ? 6.438 5.674 3.552 1.00 69.81 278 GLU A O 1
ATOM 2245 N N . TYR A 1 279 ? 7.481 4.795 1.775 1.00 68.88 279 TYR A N 1
ATOM 2246 C CA . TYR A 1 279 ? 7.339 3.405 2.220 1.00 68.88 279 TYR A CA 1
ATOM 2247 C C . TYR A 1 279 ? 8.206 3.106 3.450 1.00 68.88 279 TYR A C 1
ATOM 2249 O O . TYR A 1 279 ? 7.741 2.439 4.371 1.00 68.88 279 TYR A O 1
ATOM 2257 N N . LYS A 1 280 ? 9.436 3.634 3.525 1.00 70.12 280 LYS A N 1
ATOM 2258 C CA . LYS A 1 280 ? 10.334 3.444 4.684 1.00 70.12 280 LYS A CA 1
ATOM 2259 C C . LYS A 1 280 ? 9.840 4.117 5.967 1.00 70.12 280 LYS A C 1
ATOM 2261 O O . LYS A 1 280 ? 10.253 3.712 7.052 1.00 70.12 280 LYS A O 1
ATOM 2266 N N . LYS A 1 281 ? 8.982 5.138 5.867 1.00 65.50 281 LYS A N 1
ATOM 2267 C CA . LYS A 1 281 ? 8.337 5.774 7.032 1.00 65.50 281 LYS A CA 1
ATOM 2268 C C . LYS A 1 281 ? 7.260 4.889 7.672 1.00 65.50 281 LYS A C 1
ATOM 2270 O O . LYS A 1 281 ? 6.865 5.160 8.804 1.00 65.50 281 LYS A O 1
ATOM 2275 N N . GLN A 1 282 ? 6.780 3.863 6.968 1.00 59.41 282 GLN A N 1
ATOM 2276 C CA . GLN A 1 282 ? 5.715 2.964 7.421 1.00 59.41 282 GLN A CA 1
ATOM 2277 C C . GLN A 1 282 ? 6.288 1.720 8.124 1.00 59.41 282 GLN A C 1
ATOM 2279 O O . GLN A 1 282 ? 7.472 1.402 7.997 1.00 59.41 282 GLN A O 1
ATOM 2284 N N . LEU A 1 283 ? 5.458 1.007 8.896 1.00 54.97 283 LEU A N 1
ATOM 2285 C CA . LEU A 1 283 ? 5.882 -0.245 9.532 1.00 54.97 283 LEU A CA 1
ATOM 2286 C C . LEU A 1 283 ? 6.118 -1.333 8.474 1.00 54.97 283 LEU A C 1
ATOM 2288 O O . LEU A 1 283 ? 5.193 -1.606 7.712 1.00 54.97 283 LEU A O 1
ATOM 2292 N N . PRO A 1 284 ? 7.284 -2.008 8.479 1.00 57.31 284 PRO A N 1
ATOM 2293 C CA . PRO A 1 284 ? 7.649 -2.972 7.449 1.00 57.31 284 PRO A CA 1
ATOM 2294 C C . PRO A 1 284 ? 6.708 -4.181 7.444 1.00 57.31 284 PRO A C 1
ATOM 2296 O O . PRO A 1 284 ? 6.665 -4.946 8.407 1.00 57.31 284 PRO A O 1
ATOM 2299 N N . THR A 1 285 ? 6.020 -4.394 6.323 1.00 56.53 285 THR A N 1
ATOM 2300 C CA . THR A 1 285 ? 5.224 -5.603 6.035 1.00 56.53 285 THR A CA 1
ATOM 2301 C C . THR A 1 285 ? 5.857 -6.416 4.902 1.00 56.53 285 THR A C 1
ATOM 2303 O O . THR A 1 285 ? 6.647 -5.879 4.122 1.00 56.53 285 THR A O 1
ATOM 2306 N N . VAL A 1 286 ? 5.513 -7.703 4.754 1.00 58.56 286 VAL A N 1
ATOM 2307 C CA . VAL A 1 286 ? 5.933 -8.503 3.579 1.00 58.56 286 VAL A CA 1
ATOM 2308 C C . VAL A 1 286 ? 5.505 -7.843 2.266 1.00 58.56 286 VAL A C 1
ATOM 2310 O O . VAL A 1 286 ? 6.299 -7.772 1.333 1.00 58.56 286 VAL A O 1
ATOM 2313 N N . ALA A 1 287 ? 4.294 -7.282 2.203 1.00 59.72 287 ALA A N 1
ATOM 2314 C CA . ALA A 1 287 ? 3.822 -6.570 1.017 1.00 59.72 287 ALA A CA 1
ATOM 2315 C C . ALA A 1 287 ? 4.700 -5.349 0.693 1.00 59.72 287 ALA A C 1
ATOM 2317 O O . ALA A 1 287 ? 5.133 -5.198 -0.444 1.00 59.72 287 ALA A O 1
ATOM 2318 N N . GLN A 1 288 ? 5.042 -4.527 1.692 1.00 62.34 288 GLN A N 1
ATOM 2319 C CA . GLN A 1 288 ? 5.946 -3.390 1.493 1.00 62.34 288 GLN A CA 1
ATOM 2320 C C . GLN A 1 288 ? 7.357 -3.824 1.090 1.00 62.34 288 GLN A C 1
ATOM 2322 O O . GLN A 1 288 ? 7.972 -3.170 0.254 1.00 62.34 288 GLN A O 1
ATOM 2327 N N . LYS A 1 289 ? 7.878 -4.925 1.646 1.00 68.81 289 LYS A N 1
ATOM 2328 C CA . LYS A 1 289 ? 9.176 -5.480 1.230 1.00 68.81 289 LYS A CA 1
ATOM 2329 C C . LYS A 1 289 ? 9.151 -5.877 -0.247 1.00 68.81 289 LYS A C 1
ATOM 2331 O O . LYS A 1 289 ? 10.036 -5.452 -0.985 1.00 68.81 289 LYS A O 1
ATOM 2336 N N . LYS A 1 290 ? 8.100 -6.581 -0.685 1.00 71.12 290 LYS A N 1
ATOM 2337 C CA . LYS A 1 290 ? 7.886 -6.946 -2.096 1.00 71.12 290 LYS A CA 1
ATOM 2338 C C . LYS A 1 290 ? 7.766 -5.707 -2.992 1.00 71.12 290 LYS A C 1
ATOM 2340 O O . LYS A 1 290 ? 8.377 -5.661 -4.057 1.00 71.12 290 LYS A O 1
ATOM 2345 N N . THR A 1 291 ? 7.057 -4.664 -2.554 1.00 74.12 291 THR A N 1
ATOM 2346 C CA . THR A 1 291 ? 6.959 -3.391 -3.291 1.00 74.12 291 THR A CA 1
ATOM 2347 C C . THR A 1 291 ? 8.304 -2.669 -3.392 1.00 74.12 291 THR A C 1
ATOM 2349 O O . THR A 1 291 ? 8.697 -2.252 -4.478 1.00 74.12 291 THR A O 1
ATOM 2352 N N . LEU A 1 292 ? 9.054 -2.553 -2.294 1.00 77.31 292 LEU A N 1
ATOM 2353 C CA . LEU A 1 292 ? 10.385 -1.934 -2.293 1.00 77.31 292 LEU A CA 1
ATOM 2354 C C . LEU A 1 292 ? 11.365 -2.696 -3.195 1.00 77.31 292 LEU A C 1
ATOM 2356 O O . LEU A 1 292 ? 12.177 -2.084 -3.893 1.00 77.31 292 LEU A O 1
ATOM 2360 N N . GLU A 1 293 ? 11.271 -4.023 -3.214 1.00 78.50 293 GLU A N 1
ATOM 2361 C CA . GLU A 1 293 ? 12.058 -4.875 -4.096 1.00 78.50 293 GLU A CA 1
ATOM 2362 C C . GLU A 1 293 ? 11.659 -4.703 -5.568 1.00 78.50 293 GLU A C 1
ATOM 2364 O O . GLU A 1 293 ? 12.531 -4.492 -6.413 1.00 78.50 293 GLU A O 1
ATOM 2369 N N . ARG A 1 294 ? 10.357 -4.659 -5.884 1.00 79.12 294 ARG A N 1
ATOM 2370 C CA . ARG A 1 294 ? 9.861 -4.298 -7.224 1.00 79.12 294 ARG A CA 1
ATOM 2371 C C . ARG A 1 294 ? 10.384 -2.935 -7.673 1.00 79.12 294 ARG A C 1
ATOM 2373 O O . ARG A 1 294 ? 10.886 -2.826 -8.788 1.00 79.12 294 ARG A O 1
ATOM 2380 N N . MET A 1 295 ? 10.342 -1.920 -6.810 1.00 81.75 295 MET A N 1
ATOM 2381 C CA . MET A 1 295 ? 10.885 -0.590 -7.113 1.00 81.75 295 MET A CA 1
ATOM 2382 C C . MET A 1 295 ? 12.393 -0.623 -7.374 1.00 81.75 295 MET A C 1
ATOM 2384 O O . MET A 1 295 ? 12.878 0.050 -8.283 1.00 81.75 295 MET A O 1
ATOM 2388 N N . ARG A 1 296 ? 13.149 -1.432 -6.621 1.00 86.75 296 ARG A N 1
ATOM 2389 C CA . ARG A 1 296 ? 14.584 -1.641 -6.860 1.00 86.75 296 ARG A CA 1
ATOM 2390 C C . ARG A 1 296 ? 14.836 -2.249 -8.242 1.00 86.75 296 ARG A C 1
ATOM 2392 O O . ARG A 1 296 ? 15.691 -1.740 -8.966 1.00 86.75 296 ARG A O 1
ATOM 2399 N N . TYR A 1 297 ? 14.107 -3.300 -8.613 1.00 85.00 297 TYR A N 1
ATOM 2400 C CA . TYR A 1 297 ? 14.215 -3.916 -9.939 1.00 85.00 297 TYR A CA 1
ATOM 2401 C C . TYR A 1 297 ? 13.809 -2.947 -11.055 1.00 85.00 297 TYR A C 1
ATOM 2403 O O . TYR A 1 297 ? 14.499 -2.844 -12.068 1.00 85.00 297 TYR A O 1
ATOM 2411 N N . PHE A 1 298 ? 12.757 -2.158 -10.842 1.00 86.25 298 PHE A N 1
ATOM 2412 C CA . PHE A 1 298 ? 12.320 -1.134 -11.787 1.00 86.25 298 PHE A CA 1
ATOM 2413 C C . PHE A 1 298 ? 13.400 -0.061 -12.026 1.00 86.25 298 PHE A C 1
ATOM 2415 O O . PHE A 1 298 ? 13.711 0.261 -13.174 1.00 86.25 298 PHE A O 1
ATOM 2422 N N . LEU A 1 299 ? 14.061 0.421 -10.965 1.00 88.88 299 LEU A N 1
ATOM 2423 C CA . LEU A 1 299 ? 15.212 1.329 -11.074 1.00 88.88 299 LEU A CA 1
ATOM 2424 C C . LEU A 1 299 ? 16.386 0.699 -11.842 1.00 88.88 299 LEU A C 1
ATOM 2426 O O . LEU A 1 299 ? 17.008 1.371 -12.666 1.00 88.88 299 LEU A O 1
ATOM 2430 N N . GLN A 1 300 ? 16.675 -0.587 -11.618 1.00 89.94 300 GLN A N 1
ATOM 2431 C CA . GLN A 1 300 ? 17.720 -1.307 -12.358 1.00 89.94 300 GLN A CA 1
ATOM 2432 C C . GLN A 1 300 ? 17.395 -1.418 -13.853 1.00 89.94 300 GLN A C 1
ATOM 2434 O O . GLN A 1 300 ? 18.262 -1.152 -14.684 1.00 89.94 300 GLN A O 1
ATOM 2439 N N . ILE A 1 301 ? 16.149 -1.742 -14.209 1.00 89.06 301 ILE A N 1
ATOM 2440 C CA . ILE A 1 301 ? 15.692 -1.789 -15.606 1.00 89.06 301 ILE A CA 1
ATOM 2441 C C . ILE A 1 301 ? 15.881 -0.421 -16.278 1.00 89.06 301 ILE A C 1
ATOM 2443 O O . ILE A 1 301 ? 16.430 -0.344 -17.379 1.00 89.06 301 ILE A O 1
ATOM 2447 N N . MET A 1 302 ? 15.511 0.672 -15.602 1.00 88.81 302 MET A N 1
ATOM 2448 C CA . MET A 1 302 ? 15.707 2.028 -16.130 1.00 88.81 302 MET A CA 1
ATOM 2449 C C . MET A 1 302 ? 17.185 2.360 -16.383 1.00 88.81 302 MET A C 1
ATOM 2451 O O . MET A 1 302 ? 17.501 2.985 -17.396 1.00 88.81 302 MET A O 1
ATOM 2455 N N . GLN A 1 303 ? 18.108 1.911 -15.524 1.00 90.38 303 GLN A N 1
ATOM 2456 C CA . GLN A 1 303 ? 19.550 2.088 -15.753 1.00 90.38 303 GLN A CA 1
ATOM 2457 C C . GLN A 1 303 ? 20.030 1.363 -17.017 1.00 90.38 303 GLN A C 1
ATOM 2459 O O . GLN A 1 303 ? 20.799 1.931 -17.795 1.00 90.38 303 GLN A O 1
ATOM 2464 N N . VAL A 1 304 ? 19.549 0.139 -17.257 1.00 90.88 304 VAL A N 1
ATOM 2465 C CA . VAL A 1 304 ? 19.886 -0.607 -18.478 1.00 90.88 304 VAL A CA 1
ATOM 2466 C C . VAL A 1 304 ? 19.325 0.092 -19.718 1.00 90.88 304 VAL A C 1
ATOM 2468 O O . VAL A 1 304 ? 20.029 0.226 -20.718 1.00 90.88 304 VAL A O 1
ATOM 2471 N N . HIS A 1 305 ? 18.104 0.628 -19.646 1.00 89.81 305 HIS A N 1
ATOM 2472 C CA . HIS A 1 305 ? 17.533 1.409 -20.743 1.00 89.81 305 HIS A CA 1
ATOM 2473 C C . HIS A 1 305 ? 18.305 2.701 -21.037 1.00 89.81 305 HIS A C 1
ATOM 2475 O O . HIS A 1 305 ? 18.461 3.037 -22.211 1.00 89.81 305 HIS A O 1
ATOM 2481 N N . ARG A 1 306 ? 18.844 3.400 -20.028 1.00 89.81 306 ARG A N 1
ATOM 2482 C CA . ARG A 1 306 ? 19.739 4.553 -20.257 1.00 89.81 306 ARG A CA 1
ATOM 2483 C C . ARG A 1 306 ? 20.992 4.154 -21.038 1.00 89.81 306 ARG A C 1
ATOM 2485 O O . ARG A 1 306 ? 21.337 4.798 -22.026 1.00 89.81 306 ARG A O 1
ATOM 2492 N N . ALA A 1 307 ? 21.642 3.060 -20.637 1.00 91.56 307 ALA A N 1
ATOM 2493 C CA . ALA A 1 307 ? 22.822 2.546 -21.336 1.00 91.56 307 ALA A CA 1
ATOM 2494 C C . ALA A 1 307 ? 22.500 2.145 -22.788 1.00 91.56 307 ALA A C 1
ATOM 2496 O O . ALA A 1 307 ? 23.239 2.492 -23.711 1.00 91.56 307 ALA A O 1
ATOM 2497 N N . GLN A 1 308 ? 21.350 1.501 -23.002 1.00 92.19 308 GLN A N 1
ATOM 2498 C CA . GLN A 1 308 ? 20.837 1.191 -24.335 1.00 92.19 308 GLN A CA 1
ATOM 2499 C C . GLN A 1 308 ? 20.598 2.459 -25.174 1.00 92.19 308 GLN A C 1
ATOM 2501 O O . GLN A 1 308 ? 20.919 2.463 -26.358 1.00 92.19 308 GLN A O 1
ATOM 2506 N N . ALA A 1 309 ? 20.048 3.531 -24.586 1.00 90.25 309 ALA A N 1
ATOM 2507 C CA . ALA A 1 309 ? 19.822 4.808 -25.280 1.00 90.25 309 ALA A CA 1
ATOM 2508 C C . ALA A 1 309 ? 21.129 5.379 -25.830 1.00 90.25 309 ALA A C 1
ATOM 2510 O O . ALA A 1 309 ? 21.204 5.717 -27.007 1.00 90.25 309 ALA A O 1
ATOM 2511 N N . ALA A 1 310 ? 22.157 5.435 -24.982 1.00 91.69 310 ALA A N 1
ATOM 2512 C CA . ALA A 1 310 ? 23.465 5.959 -25.352 1.00 91.69 310 ALA A CA 1
ATOM 2513 C C . ALA A 1 310 ? 24.103 5.140 -26.484 1.00 91.69 310 ALA A C 1
ATOM 2515 O O . ALA A 1 310 ? 24.666 5.698 -27.424 1.00 91.69 310 ALA A O 1
ATOM 2516 N N . LYS A 1 311 ? 23.963 3.809 -26.436 1.00 94.06 311 LYS A N 1
ATOM 2517 C CA . LYS A 1 311 ? 24.461 2.926 -27.496 1.00 94.06 311 LYS A CA 1
ATOM 2518 C C . LYS A 1 311 ? 23.683 3.086 -28.807 1.00 94.06 311 LYS A C 1
ATOM 2520 O O . LYS A 1 311 ? 24.268 3.076 -29.887 1.00 94.06 311 LYS A O 1
ATOM 2525 N N . LEU A 1 312 ? 22.370 3.283 -28.729 1.00 92.75 312 LEU A N 1
ATOM 2526 C CA . LEU A 1 312 ? 21.542 3.561 -29.899 1.00 92.75 312 LEU A CA 1
ATOM 2527 C C . LEU A 1 312 ? 21.889 4.920 -30.531 1.00 92.75 312 LEU A C 1
ATOM 2529 O O . LEU A 1 312 ? 21.919 5.043 -31.753 1.00 92.75 312 LEU A O 1
ATOM 2533 N N . GLU A 1 313 ? 22.205 5.926 -29.716 1.00 93.38 313 GLU A N 1
ATOM 2534 C CA . GLU A 1 313 ? 22.683 7.225 -30.192 1.00 93.38 313 GLU A CA 1
ATOM 2535 C C . GLU A 1 313 ? 24.035 7.114 -30.915 1.00 93.38 313 GLU A C 1
ATOM 2537 O O . GLU A 1 313 ? 24.210 7.712 -31.979 1.00 93.38 313 GLU A O 1
ATOM 2542 N N . GLU A 1 314 ? 24.955 6.289 -30.403 1.00 94.12 314 GLU A N 1
ATOM 2543 C CA . GLU A 1 314 ? 26.215 5.947 -31.077 1.00 94.12 314 GLU A CA 1
ATOM 2544 C C . GLU A 1 314 ? 25.959 5.313 -32.453 1.00 94.12 314 GLU A C 1
ATOM 2546 O O . GLU A 1 314 ? 26.545 5.739 -33.454 1.00 94.12 314 GLU A O 1
ATOM 2551 N N . MET A 1 315 ? 25.030 4.353 -32.528 1.00 93.56 315 MET A N 1
ATOM 2552 C CA . MET A 1 315 ? 24.658 3.706 -33.785 1.00 93.56 315 MET A CA 1
ATOM 2553 C C . MET A 1 315 ? 24.067 4.692 -34.793 1.00 93.56 315 MET A C 1
ATOM 2555 O O . MET A 1 315 ? 24.472 4.685 -35.955 1.00 93.56 315 MET A O 1
ATOM 2559 N N . VAL A 1 316 ? 23.160 5.574 -34.362 1.00 93.31 316 VAL A N 1
ATOM 2560 C CA . VAL A 1 316 ? 22.585 6.617 -35.227 1.00 93.31 316 VAL A CA 1
ATOM 2561 C C . VAL A 1 316 ? 23.666 7.578 -35.722 1.00 93.31 316 VAL A C 1
ATOM 2563 O O . VAL A 1 316 ? 23.713 7.890 -36.910 1.00 93.31 316 VAL A O 1
ATOM 2566 N N . ALA A 1 317 ? 24.568 8.020 -34.844 1.00 93.38 317 ALA A N 1
ATOM 2567 C CA . ALA A 1 317 ? 25.652 8.933 -35.203 1.00 93.38 317 ALA A CA 1
ATOM 2568 C C . ALA A 1 317 ? 26.675 8.307 -36.169 1.00 93.38 317 ALA A C 1
ATOM 2570 O O . ALA A 1 317 ? 27.295 9.024 -36.962 1.00 93.38 317 ALA A O 1
ATOM 2571 N N . TYR A 1 318 ? 26.876 6.989 -36.099 1.00 93.38 318 TYR A N 1
ATOM 2572 C CA . TYR A 1 318 ? 27.676 6.248 -37.071 1.00 93.38 318 TYR A CA 1
ATOM 2573 C C . TYR A 1 318 ? 26.932 6.112 -38.404 1.00 93.38 318 TYR A C 1
ATOM 2575 O O . TYR A 1 318 ? 27.465 6.517 -39.437 1.00 93.38 318 TYR A O 1
ATOM 2583 N N . ALA A 1 319 ? 25.686 5.629 -38.368 1.00 91.25 319 ALA A N 1
ATOM 2584 C CA . ALA A 1 319 ? 24.830 5.397 -39.530 1.00 91.25 319 ALA A CA 1
ATOM 2585 C C . ALA A 1 319 ? 24.623 6.651 -40.392 1.00 91.25 319 ALA A C 1
ATOM 2587 O O . ALA A 1 319 ? 24.692 6.574 -41.615 1.00 91.25 319 ALA A O 1
ATOM 2588 N N . GLU A 1 320 ? 24.442 7.820 -39.778 1.00 92.12 320 GLU A N 1
ATOM 2589 C CA . GLU A 1 320 ? 24.222 9.091 -40.484 1.00 92.12 320 GLU A CA 1
ATOM 2590 C C . GLU A 1 320 ? 25.399 9.504 -41.391 1.00 92.12 320 GLU A C 1
ATOM 2592 O O . GLU A 1 320 ? 25.224 10.279 -42.330 1.00 92.12 320 GLU A O 1
ATOM 2597 N N . LYS A 1 321 ? 26.602 8.970 -41.146 1.00 91.81 321 LYS A N 1
ATOM 2598 C CA . LYS A 1 321 ? 27.810 9.243 -41.945 1.00 91.81 321 LYS A CA 1
ATOM 2599 C C . LYS A 1 321 ? 27.983 8.279 -43.120 1.00 91.81 321 LYS A C 1
ATOM 2601 O O . LYS A 1 321 ? 28.923 8.439 -43.900 1.00 91.81 321 LYS A O 1
ATOM 2606 N N . LEU A 1 322 ? 27.138 7.255 -43.223 1.00 90.75 322 LEU A N 1
ATOM 2607 C CA . LEU A 1 322 ? 27.277 6.182 -44.201 1.00 90.75 322 LEU A CA 1
ATOM 2608 C C . LEU A 1 322 ? 26.458 6.460 -45.462 1.00 90.75 322 LEU A C 1
ATOM 2610 O O . LEU A 1 322 ? 25.380 7.047 -45.422 1.00 90.75 322 LEU A O 1
ATOM 2614 N N . ASN A 1 323 ? 26.953 5.964 -46.595 1.00 88.75 323 ASN A N 1
ATOM 2615 C CA . ASN A 1 323 ? 26.157 5.844 -47.809 1.00 88.75 323 ASN A CA 1
ATOM 2616 C C . ASN A 1 323 ? 25.617 4.414 -47.906 1.00 88.75 323 ASN A C 1
ATOM 2618 O O . ASN A 1 323 ? 26.323 3.514 -48.355 1.00 88.75 323 ASN A O 1
ATOM 2622 N N . PHE A 1 324 ? 24.359 4.217 -47.515 1.00 86.88 324 PHE A N 1
ATOM 2623 C CA . PHE A 1 324 ? 23.714 2.899 -47.490 1.00 86.88 324 PHE A CA 1
ATOM 2624 C C . PHE A 1 324 ? 23.605 2.219 -48.863 1.00 86.88 324 PHE A C 1
ATOM 2626 O O . PHE A 1 324 ? 23.474 1.003 -48.927 1.00 86.88 324 PHE A O 1
ATOM 2633 N N . ASN A 1 325 ? 23.739 2.968 -49.963 1.00 84.94 325 ASN A N 1
ATOM 2634 C CA . ASN A 1 325 ? 23.751 2.387 -51.309 1.00 84.94 325 ASN A CA 1
ATOM 2635 C C . ASN A 1 325 ? 25.085 1.706 -51.659 1.00 84.94 325 ASN A C 1
ATOM 2637 O O . ASN A 1 325 ? 25.146 0.941 -52.618 1.00 84.94 325 ASN A O 1
ATOM 2641 N N . VAL A 1 326 ? 26.166 2.025 -50.935 1.00 87.81 326 VAL A N 1
ATOM 2642 C CA . VAL A 1 326 ? 27.523 1.521 -51.197 1.00 87.81 326 VAL A CA 1
ATOM 2643 C C . VAL A 1 326 ? 28.257 1.337 -49.866 1.00 87.81 326 VAL A C 1
ATOM 2645 O O . VAL A 1 326 ? 29.178 2.085 -49.531 1.00 87.81 326 VAL A O 1
ATOM 2648 N N . LEU A 1 327 ? 27.818 0.355 -49.080 1.00 90.38 327 LEU A N 1
ATOM 2649 C CA . LEU A 1 327 ? 28.483 -0.010 -47.831 1.00 90.38 327 LEU A CA 1
ATOM 2650 C C . LEU A 1 327 ? 29.697 -0.905 -48.101 1.00 90.38 327 LEU A C 1
ATOM 2652 O O . LEU A 1 327 ? 29.655 -1.811 -48.930 1.00 90.38 327 LEU A O 1
ATOM 2656 N N . THR A 1 328 ? 30.779 -0.659 -47.370 1.00 93.31 328 THR A N 1
ATOM 2657 C CA . THR A 1 328 ? 31.937 -1.561 -47.305 1.00 93.31 328 THR A CA 1
ATOM 2658 C C . THR A 1 328 ? 31.686 -2.695 -46.313 1.00 93.31 328 THR A C 1
ATOM 2660 O O . THR A 1 328 ? 30.957 -2.509 -45.337 1.00 93.31 328 THR A O 1
ATOM 2663 N N . ASP A 1 329 ? 32.368 -3.831 -46.483 1.00 93.25 329 ASP A N 1
ATOM 2664 C CA . ASP A 1 329 ? 32.287 -4.968 -45.548 1.00 93.25 329 ASP A CA 1
ATOM 2665 C C . ASP A 1 329 ? 32.575 -4.554 -44.097 1.00 93.25 329 ASP A C 1
ATOM 2667 O O . ASP A 1 329 ? 31.915 -5.010 -43.164 1.00 93.25 329 ASP A O 1
ATOM 2671 N N . LYS A 1 330 ? 33.518 -3.621 -43.902 1.00 93.50 330 LYS A N 1
ATOM 2672 C CA . LYS A 1 330 ? 33.826 -3.061 -42.582 1.00 93.50 330 LYS A CA 1
ATOM 2673 C C . LYS A 1 330 ? 32.634 -2.304 -41.989 1.00 93.50 330 LYS A C 1
ATOM 2675 O O . LYS A 1 330 ? 32.303 -2.523 -40.834 1.00 93.50 330 LYS A O 1
ATOM 2680 N N . GLN A 1 331 ? 31.971 -1.448 -42.768 1.00 93.00 331 GLN A N 1
ATOM 2681 C CA . GLN A 1 331 ? 30.812 -0.677 -42.296 1.00 93.00 331 GLN A CA 1
ATOM 2682 C C . GLN A 1 331 ? 29.617 -1.576 -41.962 1.00 93.00 331 GLN A C 1
ATOM 2684 O O . GLN A 1 331 ? 28.903 -1.308 -40.999 1.00 93.00 331 GLN A O 1
ATOM 2689 N N . ILE A 1 332 ? 29.423 -2.655 -42.726 1.00 91.06 332 ILE A N 1
ATOM 2690 C CA . ILE A 1 332 ? 28.407 -3.675 -42.436 1.00 91.06 332 ILE A CA 1
ATOM 2691 C C . ILE A 1 332 ? 28.736 -4.375 -41.112 1.00 91.06 332 ILE A C 1
ATOM 2693 O O . ILE A 1 332 ? 27.874 -4.473 -40.242 1.00 91.06 332 ILE A O 1
ATOM 2697 N N . SER A 1 333 ? 29.990 -4.802 -40.934 1.00 94.06 333 SER A N 1
ATOM 2698 C CA . SER A 1 333 ? 30.450 -5.449 -39.700 1.00 94.06 333 SER A CA 1
ATOM 2699 C C . SER A 1 333 ? 30.324 -4.534 -38.476 1.00 94.06 333 SER A C 1
ATOM 2701 O O . SER A 1 333 ? 29.883 -4.984 -37.419 1.00 94.06 333 SER A O 1
ATOM 2703 N N . ASP A 1 334 ? 30.680 -3.254 -38.605 1.00 93.06 334 ASP A N 1
ATOM 2704 C CA . ASP A 1 334 ? 30.573 -2.264 -37.526 1.00 93.06 334 ASP A CA 1
ATOM 2705 C C . ASP A 1 334 ? 29.100 -2.057 -37.111 1.00 93.06 334 ASP A C 1
ATOM 2707 O O . ASP A 1 334 ? 28.776 -2.092 -35.923 1.00 93.06 334 ASP A O 1
ATOM 2711 N N . LEU A 1 335 ? 28.182 -1.905 -38.079 1.00 91.62 335 LEU A N 1
ATOM 2712 C CA . LEU A 1 335 ? 26.739 -1.797 -37.812 1.00 91.62 335 LEU A CA 1
ATOM 2713 C C . LEU A 1 335 ? 26.172 -3.063 -37.162 1.00 91.62 335 LEU A C 1
ATOM 2715 O O . LEU A 1 335 ? 25.337 -2.967 -36.262 1.00 91.62 335 LEU A O 1
ATOM 2719 N N . GLN A 1 336 ? 26.619 -4.241 -37.602 1.00 92.56 336 GLN A N 1
ATOM 2720 C CA . GLN A 1 336 ? 26.199 -5.508 -37.015 1.00 92.56 336 GLN A CA 1
ATOM 2721 C C . GLN A 1 336 ? 26.672 -5.635 -35.561 1.00 92.56 336 GLN A C 1
ATOM 2723 O O . GLN A 1 336 ? 25.893 -6.044 -34.705 1.00 92.56 336 GLN A O 1
ATOM 2728 N N . THR A 1 337 ? 27.899 -5.202 -35.270 1.00 94.56 337 THR A N 1
ATOM 2729 C CA . THR A 1 337 ? 28.458 -5.208 -33.909 1.00 94.56 337 THR A CA 1
ATOM 2730 C C . THR A 1 337 ? 27.649 -4.290 -32.989 1.00 94.56 337 THR A C 1
ATOM 2732 O O . THR A 1 337 ? 27.219 -4.705 -31.916 1.00 94.56 337 THR A O 1
ATOM 2735 N N . LEU A 1 338 ? 27.349 -3.064 -33.435 1.00 93.69 338 LEU A N 1
ATOM 2736 C CA . LEU A 1 338 ? 26.511 -2.121 -32.684 1.00 93.69 338 LEU A CA 1
ATOM 2737 C C . LEU A 1 338 ? 25.106 -2.674 -32.427 1.00 93.69 338 LEU A C 1
ATOM 2739 O O . LEU A 1 338 ? 24.574 -2.530 -31.327 1.00 93.69 338 LEU A O 1
ATOM 2743 N N . LYS A 1 339 ? 24.515 -3.346 -33.418 1.00 92.50 339 LYS A N 1
ATOM 2744 C CA . LYS A 1 339 ? 23.227 -4.024 -33.260 1.00 92.50 339 LYS A CA 1
ATOM 2745 C C . LYS A 1 339 ? 23.299 -5.131 -32.205 1.00 92.50 339 LYS A C 1
ATOM 2747 O O . LYS A 1 339 ? 22.417 -5.199 -31.354 1.00 92.50 339 LYS A O 1
ATOM 2752 N N . GLU A 1 340 ? 24.326 -5.976 -32.239 1.00 93.12 340 GLU A N 1
ATOM 2753 C CA . GLU A 1 340 ? 24.522 -7.050 -31.256 1.00 93.12 340 GLU A CA 1
ATOM 2754 C C . GLU A 1 340 ? 24.696 -6.494 -29.832 1.00 93.12 340 GLU A C 1
ATOM 2756 O O . GLU A 1 340 ? 24.094 -7.015 -28.892 1.00 93.12 340 GLU A O 1
ATOM 2761 N N . GLU A 1 341 ? 25.428 -5.388 -29.667 1.00 93.19 341 GLU A N 1
ATOM 2762 C CA . GLU A 1 341 ? 25.549 -4.686 -28.382 1.00 93.19 341 GLU A CA 1
ATOM 2763 C C . GLU A 1 341 ? 24.200 -4.132 -27.889 1.00 93.19 341 GLU A C 1
ATOM 2765 O O . GLU A 1 341 ? 23.873 -4.259 -26.708 1.00 93.19 341 GLU A O 1
ATOM 2770 N N . ILE A 1 342 ? 23.386 -3.551 -28.779 1.00 91.50 342 ILE A N 1
ATOM 2771 C CA . ILE A 1 342 ? 22.038 -3.057 -28.442 1.00 91.50 342 ILE A CA 1
ATOM 2772 C C . ILE A 1 342 ? 21.109 -4.215 -28.050 1.00 91.50 342 ILE A C 1
ATOM 2774 O O . ILE A 1 342 ? 20.373 -4.117 -27.062 1.00 91.50 342 ILE A O 1
ATOM 2778 N N . ASP A 1 343 ? 21.165 -5.323 -28.791 1.00 87.81 343 ASP A N 1
ATOM 2779 C CA .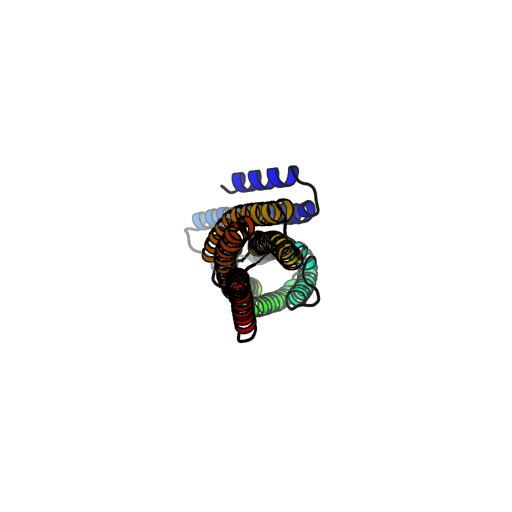 ASP A 1 343 ? 20.372 -6.527 -28.538 1.00 87.81 343 ASP A CA 1
ATOM 2780 C C . ASP A 1 343 ? 20.768 -7.182 -27.193 1.00 87.81 343 ASP A C 1
ATOM 2782 O O . ASP A 1 343 ? 19.902 -7.673 -26.461 1.00 87.81 343 ASP A O 1
ATOM 2786 N N . ALA A 1 344 ? 22.043 -7.104 -26.790 1.00 90.81 344 ALA A N 1
ATOM 2787 C CA . ALA A 1 344 ? 22.514 -7.586 -25.489 1.00 90.81 344 ALA A CA 1
ATOM 2788 C C . ALA A 1 344 ? 21.879 -6.835 -24.300 1.00 90.81 344 ALA A C 1
ATOM 2790 O O . ALA A 1 344 ? 21.579 -7.448 -23.271 1.00 90.81 344 ALA A O 1
ATOM 2791 N N . PHE A 1 345 ? 21.592 -5.533 -24.433 1.00 91.25 345 PHE A N 1
ATOM 2792 C CA . PHE A 1 345 ? 20.861 -4.795 -23.394 1.00 91.25 345 PHE A CA 1
ATOM 2793 C C . PHE A 1 345 ? 19.417 -5.293 -23.237 1.00 91.25 345 PHE A C 1
ATOM 2795 O O . PHE A 1 345 ? 18.933 -5.396 -22.110 1.00 91.25 345 PHE A O 1
ATOM 2802 N N . ASN A 1 346 ? 18.741 -5.667 -24.331 1.00 83.00 346 ASN A N 1
ATOM 2803 C CA . ASN A 1 346 ? 17.396 -6.257 -24.269 1.00 83.00 346 ASN A CA 1
ATOM 2804 C C . ASN A 1 346 ? 17.403 -7.609 -23.538 1.00 83.00 346 ASN A C 1
ATOM 2806 O O . ASN A 1 346 ? 16.518 -7.886 -22.720 1.00 83.00 346 ASN A O 1
ATOM 2810 N N . ALA A 1 347 ? 18.427 -8.431 -23.782 1.00 87.25 347 ALA A N 1
ATOM 2811 C CA . ALA A 1 347 ? 18.624 -9.675 -23.045 1.00 87.25 347 ALA A CA 1
ATOM 2812 C C . ALA A 1 347 ? 18.834 -9.409 -21.545 1.00 87.25 347 ALA A C 1
ATOM 2814 O O . ALA A 1 347 ? 18.205 -10.060 -20.710 1.00 87.25 347 ALA A O 1
ATOM 2815 N N . ARG A 1 348 ? 19.632 -8.391 -21.195 1.00 89.50 348 ARG A N 1
ATOM 2816 C CA . ARG A 1 348 ? 19.859 -7.997 -19.797 1.00 89.50 348 ARG A CA 1
ATOM 2817 C C . ARG A 1 348 ? 18.592 -7.482 -19.108 1.00 89.50 348 ARG A C 1
ATOM 2819 O O . ARG A 1 348 ? 18.364 -7.813 -17.950 1.00 89.50 348 ARG A O 1
ATOM 2826 N N . ILE A 1 349 ? 17.748 -6.712 -19.797 1.00 85.31 349 ILE A N 1
ATOM 2827 C CA . ILE A 1 349 ? 16.438 -6.282 -19.268 1.00 85.31 349 ILE A CA 1
ATOM 2828 C C . ILE A 1 349 ? 15.563 -7.502 -18.959 1.00 85.31 349 ILE A C 1
ATOM 2830 O O . ILE A 1 349 ? 14.982 -7.586 -17.878 1.00 85.31 349 ILE A O 1
ATOM 2834 N N . THR A 1 350 ? 15.520 -8.468 -19.880 1.00 84.62 350 THR A N 1
ATOM 2835 C CA . THR A 1 350 ? 14.747 -9.710 -19.719 1.00 84.62 350 THR A CA 1
ATOM 2836 C C . THR A 1 350 ? 15.241 -10.533 -18.527 1.00 84.62 350 THR A C 1
ATOM 2838 O O . THR A 1 350 ? 14.441 -11.068 -17.763 1.00 84.62 350 THR A O 1
ATOM 2841 N N . GLU A 1 351 ? 16.558 -10.610 -18.328 1.00 87.00 351 GLU A N 1
ATOM 2842 C CA . GLU A 1 351 ? 17.168 -11.287 -17.181 1.00 87.00 351 GLU A CA 1
ATOM 2843 C C . GLU A 1 351 ? 16.744 -10.647 -15.851 1.00 87.00 351 GLU A C 1
ATOM 2845 O O . GLU A 1 351 ? 16.298 -11.352 -14.949 1.00 87.00 351 GLU A O 1
ATOM 2850 N N . ILE A 1 352 ? 16.790 -9.314 -15.752 1.00 85.38 352 ILE A N 1
ATOM 2851 C CA . ILE A 1 352 ? 16.383 -8.577 -14.545 1.00 85.38 352 ILE A CA 1
ATOM 2852 C C . ILE A 1 352 ? 14.884 -8.776 -14.257 1.00 85.38 352 ILE A C 1
ATOM 2854 O O . ILE A 1 352 ? 14.496 -9.013 -13.113 1.00 85.38 352 ILE A O 1
ATOM 2858 N N . GLN A 1 353 ? 14.032 -8.750 -15.288 1.00 81.38 353 GLN A N 1
ATOM 2859 C CA . GLN A 1 353 ? 12.600 -9.056 -15.152 1.00 81.38 353 GLN A CA 1
ATOM 2860 C C . GLN A 1 353 ? 12.363 -10.498 -14.681 1.00 81.38 353 GLN A C 1
ATOM 2862 O O . GLN A 1 353 ? 11.463 -10.768 -13.881 1.00 81.38 353 GLN A O 1
ATOM 2867 N N . PHE A 1 354 ? 13.184 -11.441 -15.143 1.00 83.06 354 PHE A N 1
ATOM 2868 C CA . PHE A 1 354 ? 13.107 -12.828 -14.706 1.00 83.06 354 PHE A CA 1
ATOM 2869 C C . PHE A 1 354 ? 13.559 -13.004 -13.250 1.00 83.06 354 PHE A C 1
ATOM 2871 O O . PHE A 1 354 ? 12.900 -13.721 -12.495 1.00 83.06 354 PHE A O 1
ATOM 2878 N N . GLU A 1 355 ? 14.622 -12.323 -12.821 1.00 82.94 355 GLU A N 1
ATOM 2879 C CA . GLU A 1 355 ? 15.047 -12.281 -11.416 1.00 82.94 355 GLU A CA 1
ATOM 2880 C C . GLU A 1 355 ? 13.946 -11.722 -10.508 1.00 82.94 355 GLU A C 1
ATOM 2882 O O . GLU A 1 355 ? 13.609 -12.353 -9.505 1.00 82.94 355 GLU A O 1
ATOM 2887 N N . GLN A 1 356 ? 13.306 -10.621 -10.911 1.00 79.19 356 GLN A N 1
ATOM 2888 C CA . GLN A 1 356 ? 12.143 -10.061 -10.219 1.00 79.19 356 GLN A CA 1
ATOM 2889 C C . GLN A 1 356 ? 10.995 -11.082 -10.115 1.00 79.19 356 GLN A C 1
ATOM 2891 O O . GLN A 1 356 ? 10.382 -11.238 -9.059 1.00 79.19 356 GLN A O 1
ATOM 2896 N N . SER A 1 357 ? 10.705 -11.816 -11.196 1.00 72.06 357 SER A N 1
ATOM 2897 C CA . SER A 1 357 ? 9.654 -12.844 -11.192 1.00 72.06 357 SER A CA 1
ATOM 2898 C C . SER A 1 357 ? 9.974 -14.015 -10.255 1.00 72.06 357 SER A C 1
ATOM 2900 O O . SER A 1 357 ? 9.079 -14.522 -9.585 1.00 72.06 357 SER A O 1
ATOM 2902 N N . LYS A 1 358 ? 11.250 -14.412 -10.146 1.00 70.81 358 LYS A N 1
ATOM 2903 C CA . LYS A 1 358 ? 11.706 -15.459 -9.221 1.00 70.81 358 LYS A CA 1
ATOM 2904 C C . LYS A 1 358 ? 11.643 -15.014 -7.766 1.00 70.81 358 LYS A C 1
ATOM 2906 O O . LYS A 1 358 ? 11.218 -15.807 -6.929 1.00 70.81 358 LYS A O 1
ATOM 2911 N N . ALA A 1 359 ? 12.035 -13.773 -7.476 1.00 60.69 359 ALA A N 1
ATOM 2912 C CA . ALA A 1 359 ? 11.897 -13.186 -6.145 1.00 60.69 359 ALA A CA 1
ATOM 2913 C C . ALA A 1 359 ? 10.426 -13.199 -5.684 1.00 60.69 359 ALA A C 1
ATOM 2915 O O . ALA A 1 359 ? 10.137 -13.529 -4.541 1.00 60.69 359 ALA A O 1
ATOM 2916 N N . ASN A 1 360 ? 9.481 -12.986 -6.607 1.00 54.97 360 ASN A N 1
ATOM 2917 C CA . ASN A 1 360 ? 8.046 -13.054 -6.315 1.00 54.97 360 ASN A CA 1
ATOM 2918 C C . ASN A 1 360 ? 7.486 -14.476 -6.090 1.00 54.97 360 ASN A C 1
ATOM 2920 O O . ASN A 1 360 ? 6.397 -14.594 -5.531 1.00 54.97 360 ASN A O 1
ATOM 2924 N N . VAL A 1 361 ? 8.172 -15.535 -6.549 1.00 47.56 361 VAL A N 1
ATOM 2925 C CA . VAL A 1 361 ? 7.702 -16.940 -6.492 1.00 47.56 361 VAL A CA 1
ATOM 2926 C C . VAL A 1 361 ? 8.327 -17.730 -5.335 1.00 47.56 361 VAL A C 1
ATOM 2928 O O . VAL A 1 361 ? 7.722 -18.689 -4.863 1.00 47.56 361 VAL A O 1
ATOM 2931 N N . ASN A 1 362 ? 9.523 -17.350 -4.877 1.00 36.62 362 ASN A N 1
ATOM 2932 C CA . ASN A 1 362 ? 10.281 -18.091 -3.860 1.00 36.62 362 ASN A CA 1
ATOM 2933 C C . ASN A 1 362 ? 10.041 -17.631 -2.401 1.00 36.62 362 ASN A C 1
ATOM 2935 O O . ASN A 1 362 ? 10.714 -18.141 -1.505 1.00 36.62 362 ASN A O 1
ATOM 2939 N N . GLU A 1 363 ? 9.080 -16.731 -2.158 1.00 39.12 363 GLU A N 1
ATOM 2940 C CA . GLU A 1 363 ? 8.585 -16.303 -0.831 1.00 39.12 363 GLU A CA 1
ATOM 2941 C C . GLU A 1 363 ? 7.057 -16.277 -0.776 1.00 39.12 363 GLU A C 1
ATOM 2943 O O . GLU A 1 363 ? 6.494 -16.825 0.197 1.00 39.12 363 GLU A O 1
#